Protein AF-A0A9Q1MJ20-F1 (afdb_monomer_lite)

Sequence (235 aa):
MNLMGILVIIFLTSFSFVAHISYGDLIDDVCQKTDDNSLCVKSLRADPRSASADKKGLARIMVQLSQAKASDILNQTKVLLKQIKEPVLKQCLEVCRDNYDMAVFWYSDSIKYIDAGDFDDATSSTSGPMNDADTCDESFTEPPVRKADPRSASADKKGLARIMVQLSQAKASDILNQTKVLLKQIKEPVLKQCLEVCRDNYDMAVFWYSDSIKYIDAGDFDDATSSTSGPMNDL

InterPro domains:
  IPR006501 Pectinesterase inhibitor domain [PF04043] (25-143)
  IPR006501 Pectinesterase inhibitor domain [PF04043] (148-226)
  IPR006501 Pectinesterase inhibitor domain [SM00856] (22-182)
  IPR006501 Pectinesterase inhibitor domain [TIGR01614] (7-144)
  IPR006501 Pectinesterase inhibitor domain [TIGR01614] (147-232)
  IPR035513 Invertase/pectin methylesterase inhibitor domain superfamily [G3DSA:1.20.140.40] (23-146)
  IPR035513 Invertase/pectin methylesterase inhibitor domain superfamily [G3DSA:1.20.140.40] (147-235)
  IPR035513 Invertase/pectin methylesterase inhibitor domain superfamily [SSF101148] (25-142)
  IPR035513 Invertase/pectin methylesterase inhibitor domain superfamily [SSF101148] (148-232)
  IPR052421 Plant Cell Wall Enzyme Inhibitor [PTHR36710] (4-144)

Radius of gyration: 25.58 Å; chains: 1; bounding box: 56×47×89 Å

pLDDT: mean 72.58, std 15.2, range [33.03, 95.19]

Foldseek 3Di:
DDPVVVVVVVVVVVVPPPPPPPPPDQQQVLLVPDPDSPCSSVQLVVDPQNVPDDSLRSLLSVLVVQLVVLVVQLVVLVVVLVVDDQVLVNVLSVLLNVLSVLLNVLSVVLNVCSVVVNNVSNVVSNVSSVVSVVRSVVSLVDDRPDPDDVVCPVVNPLVVLLVVLVVQLVVLVVQLVVLVVVLVVDDDVVVNVVSVVSNVLSVQQNVLSVVLNVCSVVVNNVSSVVSNPVSVVVD

Organism: NCBI:txid402998

Secondary structure (DSSP, 8-state):
--HHHHHHHHHHHHTS---------HHHHHHTTSS-HHHHHHHHHHSGGGGG--HHHHHHHHHHHHHHHHHHHHHHHHHHHHH---HHHHHHHHHHHHHHHHHHHHHHHHHHHHHHT-HHHHHHHHHHHHHHHHHHHHTTTSPP-----TTGGGSSSHHHHHHHHHHHHHHHHHHHHHHHHHHHH---HHHHHHHHHHHHHHHHHHHHHHHHHHHHHHT-HHHHHHHHHHHHS--

Structure (mmCIF, N/CA/C/O backbone):
data_AF-A0A9Q1MJ20-F1
#
_entry.id   AF-A0A9Q1MJ20-F1
#
loop_
_atom_site.group_PDB
_atom_site.id
_atom_site.type_symbol
_atom_site.label_atom_id
_atom_site.label_alt_id
_atom_site.label_comp_id
_atom_site.label_asym_id
_atom_site.label_entity_id
_atom_site.label_seq_id
_atom_site.pdbx_PDB_ins_code
_atom_site.Cartn_x
_atom_site.Cartn_y
_atom_site.Cartn_z
_atom_site.occupancy
_atom_site.B_iso_or_equiv
_atom_site.auth_seq_id
_atom_site.auth_comp_id
_atom_site.auth_asym_id
_atom_site.auth_atom_id
_atom_site.pdbx_PDB_model_num
ATOM 1 N N . MET A 1 1 ? 31.819 -32.959 -52.114 1.00 53.16 1 MET A N 1
ATOM 2 C CA . MET A 1 1 ? 31.294 -31.834 -51.310 1.00 53.16 1 MET A CA 1
ATOM 3 C C . MET A 1 1 ? 31.779 -30.558 -51.986 1.00 53.16 1 MET A C 1
ATOM 5 O O . MET A 1 1 ? 32.984 -30.371 -52.078 1.00 53.16 1 MET A O 1
ATOM 9 N N . ASN A 1 2 ? 30.886 -29.788 -52.612 1.00 58.78 2 ASN A N 1
ATOM 10 C CA . ASN A 1 2 ? 31.269 -28.731 -53.562 1.00 58.78 2 ASN A CA 1
ATOM 11 C C . ASN A 1 2 ? 31.670 -27.439 -52.833 1.00 58.78 2 ASN A C 1
ATOM 13 O O . ASN A 1 2 ? 31.112 -27.143 -51.781 1.00 58.78 2 ASN A O 1
ATOM 17 N N . LEU A 1 3 ? 32.579 -26.646 -53.417 1.00 58.69 3 LEU A N 1
ATOM 18 C CA . LEU A 1 3 ? 33.062 -25.369 -52.860 1.00 58.69 3 LEU A CA 1
ATOM 19 C C . LEU A 1 3 ? 31.912 -24.399 -52.514 1.00 58.69 3 LEU A C 1
ATOM 21 O O . LEU A 1 3 ? 31.952 -23.720 -51.494 1.00 58.69 3 LEU A O 1
ATOM 25 N N . MET A 1 4 ? 30.834 -24.428 -53.304 1.00 64.44 4 MET A N 1
ATOM 26 C CA . MET A 1 4 ? 29.589 -23.697 -53.031 1.00 64.44 4 MET A CA 1
ATOM 27 C C . MET A 1 4 ? 28.866 -24.168 -51.759 1.00 64.44 4 MET A C 1
ATOM 29 O O . MET A 1 4 ? 28.296 -23.356 -51.041 1.00 64.44 4 MET A O 1
ATOM 33 N N . GLY A 1 5 ? 28.929 -25.461 -51.432 1.00 64.00 5 GLY A N 1
ATOM 34 C CA . GLY A 1 5 ? 28.348 -26.006 -50.202 1.00 64.00 5 GLY A CA 1
ATOM 35 C C . GLY A 1 5 ? 29.125 -25.612 -48.944 1.00 64.00 5 GLY A C 1
ATOM 36 O O . GLY A 1 5 ? 28.523 -25.416 -47.895 1.00 64.00 5 GLY A O 1
ATOM 37 N N . ILE A 1 6 ? 30.446 -25.429 -49.049 1.00 68.88 6 ILE A N 1
ATOM 38 C CA . ILE A 1 6 ? 31.289 -24.988 -47.925 1.00 68.88 6 ILE A CA 1
ATOM 39 C C . ILE A 1 6 ? 30.975 -23.527 -47.560 1.00 68.88 6 ILE A C 1
ATOM 41 O O . ILE A 1 6 ? 30.858 -23.201 -46.382 1.00 68.88 6 ILE A O 1
ATOM 45 N N . LEU A 1 7 ? 30.758 -22.663 -48.559 1.00 61.31 7 LEU A N 1
ATOM 46 C CA . LEU A 1 7 ? 30.432 -21.246 -48.346 1.00 61.31 7 LEU A CA 1
ATOM 47 C C . LEU A 1 7 ? 29.066 -21.043 -47.666 1.00 61.31 7 LEU A C 1
ATOM 49 O O . LEU A 1 7 ? 28.940 -20.184 -46.797 1.00 61.31 7 LEU A O 1
ATOM 53 N N . VAL A 1 8 ? 28.067 -21.868 -48.001 1.00 66.38 8 VAL A N 1
ATOM 54 C CA . VAL A 1 8 ? 26.732 -21.821 -47.375 1.00 66.38 8 VAL A CA 1
ATOM 55 C C . VAL A 1 8 ? 26.780 -22.268 -45.909 1.00 66.38 8 VAL A C 1
ATOM 57 O O . VAL A 1 8 ? 26.125 -21.663 -45.063 1.00 66.38 8 VAL A O 1
ATOM 60 N N . ILE A 1 9 ? 27.597 -23.275 -45.581 1.00 64.31 9 ILE A N 1
ATOM 61 C CA . ILE A 1 9 ? 27.758 -23.757 -44.200 1.00 64.31 9 ILE A CA 1
ATOM 62 C C . ILE A 1 9 ? 28.445 -22.695 -43.330 1.00 64.31 9 ILE A C 1
ATOM 64 O O . ILE A 1 9 ? 27.976 -22.434 -42.226 1.00 64.31 9 ILE A O 1
ATOM 68 N N . ILE A 1 10 ? 29.484 -22.023 -43.842 1.00 64.31 10 ILE A N 1
ATOM 69 C CA . ILE A 1 10 ? 30.177 -20.944 -43.116 1.00 64.31 10 ILE A CA 1
ATOM 70 C C . ILE A 1 10 ? 29.216 -19.779 -42.821 1.00 64.31 10 ILE A C 1
ATOM 72 O O . ILE A 1 10 ? 29.196 -19.267 -41.699 1.00 64.31 10 ILE A O 1
ATOM 76 N N . PHE A 1 11 ? 28.364 -19.406 -43.783 1.00 59.41 11 PHE A N 1
ATOM 77 C CA . PHE A 1 11 ? 27.381 -18.329 -43.614 1.00 59.41 11 PHE A CA 1
ATOM 78 C C . PHE A 1 11 ? 26.290 -18.679 -42.582 1.00 59.41 11 PHE A C 1
ATOM 80 O O . PHE A 1 11 ? 25.922 -17.836 -41.766 1.00 59.41 11 PHE A O 1
ATOM 87 N N . LEU A 1 12 ? 25.832 -19.939 -42.544 1.00 54.75 12 LEU A N 1
ATOM 88 C CA . LEU A 1 12 ? 24.858 -20.429 -41.555 1.00 54.75 12 LEU A CA 1
ATOM 89 C C . LEU A 1 12 ? 25.454 -20.545 -40.141 1.00 54.75 12 LEU A C 1
ATOM 91 O O . LEU A 1 12 ? 24.780 -20.230 -39.158 1.00 54.75 12 LEU A O 1
ATOM 95 N N . THR A 1 13 ? 26.733 -20.919 -40.022 1.00 52.88 13 THR A N 1
ATOM 96 C CA . THR A 1 13 ? 27.433 -20.917 -38.725 1.00 52.88 13 THR A CA 1
ATOM 97 C C . THR A 1 13 ? 27.746 -19.504 -38.228 1.00 52.88 13 THR A C 1
ATOM 99 O O . THR A 1 13 ? 27.760 -19.274 -37.023 1.00 52.88 13 THR A O 1
ATOM 102 N N . SER A 1 14 ? 27.914 -18.535 -39.139 1.00 53.38 14 SER A N 1
ATOM 103 C CA . SER A 1 14 ? 28.146 -17.124 -38.801 1.00 53.38 14 SER A CA 1
ATOM 104 C C . SER A 1 14 ? 26.881 -16.391 -38.337 1.00 53.38 14 SER A C 1
ATOM 106 O O . SER A 1 14 ? 27.000 -15.367 -37.671 1.00 53.38 14 SER A O 1
ATOM 108 N N . PHE A 1 15 ? 25.684 -16.904 -38.646 1.00 48.78 15 PHE A N 1
ATOM 109 C CA . PHE A 1 15 ? 24.411 -16.345 -38.162 1.00 48.78 15 PHE A CA 1
ATOM 110 C C . PHE A 1 15 ? 24.010 -16.867 -36.770 1.00 48.78 15 PHE A C 1
ATOM 112 O O . PHE A 1 15 ? 23.090 -16.338 -36.154 1.00 48.78 15 PHE A O 1
ATOM 119 N N . SER A 1 16 ? 24.711 -17.889 -36.263 1.00 44.16 16 SER A N 1
ATOM 120 C CA . SER A 1 16 ? 24.423 -18.515 -34.963 1.00 44.16 16 SER A CA 1
ATOM 121 C C . SER A 1 16 ? 25.297 -17.991 -33.820 1.00 44.16 16 SER A C 1
ATOM 123 O O . SER A 1 16 ? 25.124 -18.415 -32.682 1.00 44.16 16 SER A O 1
ATOM 125 N N . PHE A 1 17 ? 26.197 -17.037 -34.082 1.00 46.50 17 PHE A N 1
ATOM 126 C CA . PHE A 1 17 ? 26.900 -16.303 -33.027 1.00 46.50 17 PHE A CA 1
ATOM 127 C C . PHE A 1 17 ? 26.176 -14.987 -32.719 1.00 46.50 17 PHE A C 1
ATOM 129 O O . PHE A 1 17 ? 26.762 -13.907 -32.725 1.00 46.50 17 PHE A O 1
ATOM 136 N N . VAL A 1 18 ? 24.873 -15.073 -32.435 1.00 50.94 18 VAL A N 1
ATOM 137 C CA . VAL A 1 18 ? 24.283 -14.096 -31.521 1.00 50.94 18 VAL A CA 1
ATOM 138 C C . VAL A 1 18 ? 24.909 -14.436 -30.182 1.00 50.94 18 VAL A C 1
ATOM 140 O O . VAL A 1 18 ? 24.592 -15.462 -29.584 1.00 50.94 18 VAL A O 1
ATOM 143 N N . ALA A 1 19 ? 25.868 -13.623 -29.748 1.00 42.75 19 ALA A N 1
ATOM 144 C CA . ALA A 1 19 ? 26.284 -13.642 -28.363 1.00 42.75 19 ALA A CA 1
ATOM 145 C C . ALA A 1 19 ? 25.002 -13.523 -27.530 1.00 42.75 19 ALA A C 1
ATOM 147 O O . ALA A 1 19 ? 24.346 -12.481 -27.549 1.00 42.75 19 ALA A O 1
ATOM 148 N N . HIS A 1 20 ? 24.617 -14.597 -26.840 1.00 40.59 20 HIS A N 1
ATOM 149 C CA . HIS A 1 20 ? 23.737 -14.490 -25.690 1.00 40.59 20 HIS A CA 1
ATOM 150 C C . HIS A 1 20 ? 24.511 -13.655 -24.672 1.00 40.59 20 HIS A C 1
ATOM 152 O O . HIS A 1 20 ? 25.210 -14.177 -23.805 1.00 40.59 20 HIS A O 1
ATOM 158 N N . ILE A 1 21 ? 24.438 -12.333 -24.818 1.00 38.94 21 ILE A N 1
ATOM 159 C CA . ILE A 1 21 ? 24.666 -11.442 -23.701 1.00 38.94 21 ILE A CA 1
ATOM 160 C C . ILE A 1 21 ? 23.515 -11.786 -22.768 1.00 38.94 21 ILE A C 1
ATOM 162 O O . ILE A 1 21 ? 22.375 -11.384 -22.993 1.00 38.94 21 ILE A O 1
ATOM 166 N N . SER A 1 22 ? 23.799 -12.633 -21.781 1.00 39.81 22 SER A N 1
ATOM 167 C CA . SER A 1 22 ? 22.965 -12.761 -20.598 1.00 39.81 22 SER A CA 1
ATOM 168 C C . SER A 1 22 ? 23.033 -11.411 -19.896 1.00 39.81 22 SER A C 1
ATOM 170 O O . SER A 1 22 ? 23.811 -11.227 -18.964 1.00 39.81 22 SER A O 1
ATOM 172 N N . TYR A 1 23 ? 22.278 -10.432 -20.395 1.00 47.03 23 TYR A N 1
ATOM 173 C CA . TYR A 1 23 ? 21.839 -9.340 -19.551 1.00 47.03 23 TYR A CA 1
ATOM 174 C C . TYR A 1 23 ? 21.088 -10.034 -18.419 1.00 47.03 23 TYR A C 1
ATOM 176 O O . TYR A 1 23 ? 20.097 -10.717 -18.678 1.00 47.03 23 TYR A O 1
ATOM 184 N N . GLY A 1 24 ? 21.621 -9.956 -17.196 1.00 59.59 24 GLY A N 1
ATOM 185 C CA . GLY A 1 24 ? 20.823 -10.271 -16.017 1.00 59.59 24 GLY A CA 1
ATOM 186 C C . GLY A 1 24 ? 19.488 -9.542 -16.139 1.00 59.59 24 GLY A C 1
ATOM 187 O O . GLY A 1 24 ? 19.423 -8.470 -16.754 1.00 59.59 24 GLY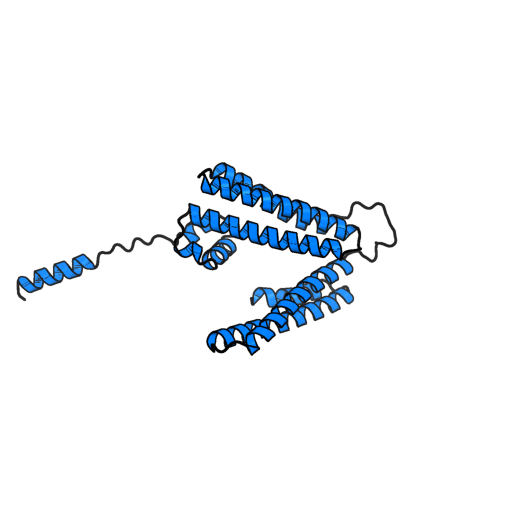 A O 1
ATOM 188 N N . ASP A 1 25 ? 18.412 -10.158 -15.655 1.00 84.56 25 ASP A N 1
ATOM 189 C CA . ASP A 1 25 ? 17.118 -9.486 -15.630 1.00 84.56 25 ASP A CA 1
ATOM 190 C C . ASP A 1 25 ? 17.305 -8.140 -14.915 1.00 84.56 25 ASP A C 1
ATOM 192 O O . ASP A 1 25 ? 17.733 -8.089 -13.763 1.00 84.56 25 ASP A O 1
ATOM 196 N N . LEU A 1 26 ? 17.041 -7.038 -15.623 1.00 89.31 26 LEU A N 1
ATOM 197 C CA . LEU A 1 26 ? 17.271 -5.694 -15.104 1.00 89.31 26 LEU A CA 1
ATOM 198 C C . LEU A 1 26 ? 16.469 -5.448 -13.817 1.00 89.31 26 LEU A C 1
ATOM 200 O O . LEU A 1 26 ? 16.907 -4.675 -12.964 1.00 89.31 26 LEU A O 1
ATOM 204 N N . ILE A 1 27 ? 15.319 -6.114 -13.673 1.00 89.81 27 ILE A N 1
ATOM 205 C CA . ILE A 1 27 ? 14.524 -6.096 -12.444 1.00 89.81 27 ILE A CA 1
ATOM 206 C C . ILE A 1 27 ? 15.307 -6.748 -11.302 1.00 89.81 27 ILE A C 1
ATOM 208 O O . ILE A 1 27 ? 15.414 -6.149 -10.234 1.00 89.81 27 ILE A O 1
ATOM 212 N N . ASP A 1 28 ? 15.897 -7.922 -11.529 1.00 90.38 28 ASP A N 1
ATOM 213 C CA . ASP A 1 28 ? 16.682 -8.630 -10.514 1.00 90.38 28 ASP A CA 1
ATOM 214 C C . ASP A 1 28 ? 17.910 -7.792 -10.095 1.00 90.38 28 ASP A C 1
ATOM 216 O O . ASP A 1 28 ? 18.167 -7.631 -8.900 1.00 90.38 28 ASP A O 1
ATOM 220 N N . ASP A 1 29 ? 18.599 -7.157 -11.054 1.00 87.44 29 ASP A N 1
ATOM 221 C CA . ASP A 1 29 ? 19.744 -6.263 -10.804 1.00 87.44 29 ASP A CA 1
ATOM 222 C C . ASP A 1 29 ? 19.378 -5.037 -9.944 1.00 87.44 29 ASP A C 1
ATOM 224 O O . ASP A 1 29 ? 20.161 -4.593 -9.096 1.00 87.44 29 ASP A O 1
ATOM 228 N N . VAL A 1 30 ? 18.209 -4.435 -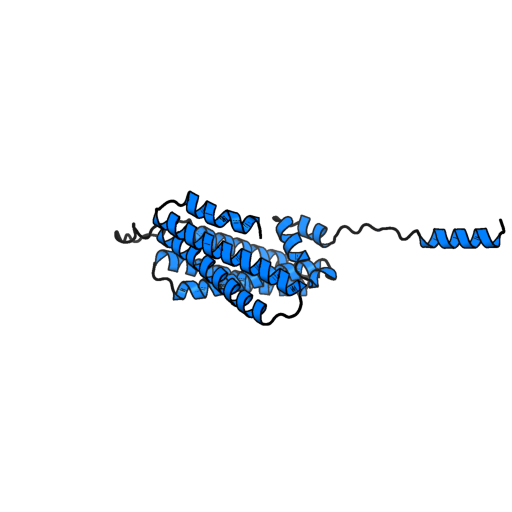10.192 1.00 85.75 30 VAL A N 1
ATOM 229 C CA . VAL A 1 30 ? 17.725 -3.269 -9.433 1.00 85.75 30 VAL A CA 1
ATOM 230 C C . VAL A 1 30 ? 17.266 -3.699 -8.042 1.00 85.75 30 VAL A C 1
ATOM 232 O O . VAL A 1 30 ? 17.660 -3.083 -7.050 1.00 85.75 30 VAL A O 1
ATOM 235 N N . CYS A 1 31 ? 16.493 -4.780 -7.952 1.00 86.31 31 CYS A N 1
ATOM 236 C CA . CYS A 1 31 ? 15.941 -5.272 -6.695 1.00 86.31 31 CYS A CA 1
ATOM 237 C C . CYS A 1 31 ? 16.989 -5.888 -5.767 1.00 86.31 31 CYS A C 1
ATOM 239 O O . CYS A 1 31 ? 16.758 -6.003 -4.568 1.00 86.31 31 CYS A O 1
ATOM 241 N N . GLN A 1 32 ? 18.161 -6.298 -6.258 1.00 88.44 32 GLN A N 1
ATOM 242 C CA . GLN A 1 32 ? 19.233 -6.783 -5.378 1.00 88.44 32 GLN A CA 1
ATOM 243 C C . GLN A 1 32 ? 19.749 -5.694 -4.421 1.00 88.44 32 GLN A C 1
ATOM 245 O O . GLN A 1 32 ? 20.368 -6.002 -3.406 1.00 88.44 32 GLN A O 1
ATOM 250 N N . LYS A 1 33 ? 19.494 -4.419 -4.733 1.00 79.25 33 LYS A N 1
ATOM 251 C CA . LYS A 1 33 ? 19.914 -3.268 -3.923 1.00 79.25 33 LYS A CA 1
ATOM 252 C C . LYS A 1 33 ? 18.866 -2.805 -2.910 1.00 79.25 33 LYS A C 1
ATOM 254 O O . LYS A 1 33 ? 19.106 -1.810 -2.235 1.00 79.25 33 LYS A O 1
ATOM 259 N N . THR A 1 34 ? 17.714 -3.467 -2.841 1.00 74.88 34 THR A N 1
ATOM 260 C CA . THR A 1 34 ? 16.635 -3.127 -1.905 1.00 74.88 34 THR A CA 1
ATOM 261 C C . THR A 1 34 ? 16.663 -4.053 -0.698 1.00 74.88 34 THR A C 1
ATOM 263 O O . THR A 1 34 ? 16.995 -5.228 -0.850 1.00 74.88 34 THR A O 1
ATOM 266 N N . ASP A 1 35 ? 16.219 -3.561 0.457 1.00 77.88 35 ASP A N 1
ATOM 267 C CA . ASP A 1 35 ? 16.144 -4.359 1.688 1.00 77.88 35 ASP A CA 1
ATOM 268 C C . ASP A 1 35 ? 15.214 -5.578 1.547 1.00 77.88 35 ASP A C 1
ATOM 270 O O . ASP A 1 35 ? 15.519 -6.652 2.063 1.00 77.88 35 ASP A O 1
ATOM 274 N N . ASP A 1 36 ? 14.125 -5.451 0.776 1.00 79.44 36 ASP A N 1
ATOM 275 C CA . ASP A 1 36 ? 13.229 -6.560 0.428 1.00 79.44 36 ASP A CA 1
ATOM 276 C C . ASP A 1 36 ? 13.252 -6.854 -1.081 1.00 79.44 36 ASP A C 1
ATOM 278 O O . ASP A 1 36 ? 12.420 -6.389 -1.870 1.00 79.44 36 ASP A O 1
ATOM 282 N N . ASN A 1 37 ? 14.239 -7.658 -1.485 1.00 82.25 37 ASN A N 1
ATOM 283 C CA . ASN A 1 37 ? 14.415 -8.101 -2.868 1.00 82.25 37 ASN A CA 1
ATOM 284 C C . ASN A 1 37 ? 13.174 -8.820 -3.424 1.00 82.25 37 ASN A C 1
ATOM 286 O O . ASN A 1 37 ? 12.776 -8.572 -4.562 1.00 82.25 37 ASN A O 1
ATOM 290 N N . SER A 1 38 ? 12.549 -9.688 -2.623 1.00 84.50 38 SER A N 1
ATOM 291 C CA . SER A 1 38 ? 11.409 -10.503 -3.054 1.00 84.50 38 SER A CA 1
ATOM 292 C C . SER A 1 38 ? 10.196 -9.627 -3.358 1.00 84.50 38 SER A C 1
ATOM 294 O O . SER A 1 38 ? 9.586 -9.744 -4.429 1.00 84.50 38 SER A O 1
ATOM 296 N N . LEU A 1 39 ? 9.880 -8.698 -2.450 1.00 81.25 39 LEU A N 1
ATOM 297 C CA . LEU A 1 39 ? 8.792 -7.747 -2.640 1.00 81.25 39 LEU A CA 1
ATOM 298 C C . LEU A 1 39 ? 9.047 -6.842 -3.845 1.00 81.25 39 LEU A C 1
ATOM 300 O O . LEU A 1 39 ? 8.127 -6.622 -4.637 1.00 81.25 39 LEU A O 1
ATOM 304 N N . CYS A 1 40 ? 10.280 -6.362 -4.021 1.00 84.75 40 CYS A N 1
ATOM 305 C CA . CYS A 1 40 ? 10.659 -5.554 -5.177 1.00 84.75 40 CYS A CA 1
ATOM 306 C C . CYS A 1 40 ? 10.427 -6.309 -6.496 1.00 84.75 40 CYS A C 1
ATOM 308 O O . CYS A 1 40 ? 9.716 -5.809 -7.374 1.00 84.75 40 CYS A O 1
ATOM 310 N N . VAL A 1 41 ? 10.944 -7.540 -6.619 1.00 90.31 41 VAL A N 1
ATOM 311 C CA . VAL A 1 41 ? 10.801 -8.353 -7.840 1.00 90.31 41 VAL A CA 1
ATOM 312 C C . VAL A 1 41 ? 9.330 -8.648 -8.121 1.00 90.31 41 VAL A C 1
ATOM 314 O O . VAL A 1 41 ? 8.866 -8.448 -9.247 1.00 90.31 41 VAL A O 1
ATOM 317 N N . LYS A 1 42 ? 8.570 -9.084 -7.105 1.00 89.62 42 LYS A N 1
ATOM 318 C CA . LYS A 1 42 ? 7.135 -9.386 -7.242 1.00 89.62 42 LYS A CA 1
ATOM 319 C C . LYS A 1 42 ? 6.351 -8.152 -7.695 1.00 89.62 42 LYS A C 1
ATOM 321 O O . LYS A 1 42 ? 5.517 -8.260 -8.591 1.00 89.62 42 LYS A O 1
ATOM 326 N N . SER A 1 43 ? 6.644 -6.988 -7.115 1.00 82.62 43 SER A N 1
ATOM 327 C CA . SER A 1 43 ? 5.949 -5.731 -7.419 1.00 82.62 43 SER A CA 1
ATOM 328 C C . SER A 1 43 ? 6.243 -5.242 -8.834 1.00 82.62 43 SER A C 1
ATOM 330 O O . SER A 1 43 ? 5.315 -4.938 -9.582 1.00 82.62 43 SER A O 1
ATOM 332 N N . LEU A 1 44 ? 7.518 -5.216 -9.237 1.00 89.00 44 LEU A N 1
ATOM 333 C CA . LEU A 1 44 ? 7.900 -4.755 -10.572 1.00 89.00 44 LEU A CA 1
ATOM 334 C C . LEU A 1 44 ? 7.418 -5.709 -11.667 1.00 89.00 44 LEU A C 1
ATOM 336 O O . LEU A 1 44 ? 6.920 -5.236 -12.686 1.00 89.00 44 LEU A O 1
ATOM 340 N N . ARG A 1 45 ? 7.493 -7.031 -11.463 1.00 91.38 45 ARG A N 1
ATOM 341 C CA . ARG A 1 45 ? 6.999 -8.011 -12.450 1.00 91.38 45 ARG A CA 1
ATOM 342 C C . ARG A 1 45 ? 5.475 -8.003 -12.601 1.00 91.38 45 ARG A C 1
ATOM 344 O O . ARG A 1 45 ? 4.979 -8.378 -13.660 1.00 91.38 45 ARG A O 1
ATOM 351 N N . ALA A 1 46 ? 4.737 -7.579 -11.576 1.00 91.06 46 ALA A N 1
ATOM 352 C CA . ALA A 1 46 ? 3.285 -7.422 -11.653 1.00 91.06 46 ALA A CA 1
ATOM 353 C C . ALA A 1 46 ? 2.853 -6.183 -12.462 1.00 91.06 46 ALA A C 1
ATOM 355 O O . ALA A 1 46 ? 1.720 -6.141 -12.945 1.00 91.06 46 ALA A O 1
ATOM 356 N N . ASP A 1 47 ? 3.730 -5.186 -12.631 1.00 88.56 47 ASP A N 1
ATOM 357 C CA . ASP A 1 47 ? 3.429 -3.981 -13.404 1.00 88.56 47 ASP A CA 1
ATOM 358 C C . ASP A 1 47 ? 3.880 -4.132 -14.871 1.00 88.56 47 ASP A C 1
ATOM 360 O O . ASP A 1 47 ? 5.080 -4.219 -15.150 1.00 88.56 47 ASP A O 1
ATOM 364 N N . PRO A 1 48 ? 2.957 -4.115 -15.853 1.00 90.38 48 PRO A N 1
ATOM 365 C CA . PRO A 1 48 ? 3.304 -4.308 -17.261 1.00 90.38 48 PRO A CA 1
ATOM 366 C C . PRO A 1 48 ? 4.218 -3.207 -17.820 1.00 90.38 48 PRO A C 1
ATOM 368 O O . PRO A 1 48 ? 4.888 -3.429 -18.829 1.00 90.38 48 PRO A O 1
ATOM 371 N N . ARG A 1 49 ? 4.286 -2.031 -17.179 1.00 93.00 49 ARG A N 1
ATOM 372 C CA . ARG A 1 49 ? 5.179 -0.933 -17.588 1.00 93.00 49 ARG A CA 1
ATOM 373 C C . ARG A 1 49 ? 6.651 -1.275 -17.355 1.00 93.00 49 ARG A C 1
ATOM 375 O O . ARG A 1 49 ? 7.511 -0.699 -18.019 1.00 93.00 49 ARG A O 1
ATOM 382 N N . SER A 1 50 ? 6.945 -2.219 -16.459 1.00 92.62 50 SER A N 1
ATOM 383 C CA . SER A 1 50 ? 8.311 -2.639 -16.130 1.00 92.62 50 SER A CA 1
ATOM 384 C C . SER A 1 50 ? 8.996 -3.391 -17.270 1.00 92.62 50 SER A C 1
ATOM 386 O O . SER A 1 50 ? 10.215 -3.337 -17.384 1.00 92.62 50 SER A O 1
ATOM 388 N N . ALA A 1 51 ? 8.231 -4.051 -18.149 1.00 90.38 51 ALA A N 1
ATOM 389 C CA . ALA A 1 51 ? 8.774 -4.908 -19.208 1.00 90.38 51 ALA A CA 1
ATOM 390 C C . ALA A 1 51 ? 9.676 -4.168 -20.214 1.00 90.38 51 ALA A C 1
ATOM 392 O O . ALA A 1 51 ? 10.542 -4.781 -20.834 1.00 90.38 51 ALA A O 1
ATOM 393 N N . SER A 1 52 ? 9.475 -2.860 -20.388 1.00 91.12 52 SER A N 1
ATOM 394 C CA . SER A 1 52 ? 10.261 -2.015 -21.297 1.00 91.12 52 SER A CA 1
ATOM 395 C C . SER A 1 52 ? 10.962 -0.852 -20.591 1.00 91.12 52 SER A C 1
ATOM 397 O O . SER A 1 52 ? 11.433 0.069 -21.259 1.00 91.12 52 SER A O 1
ATOM 399 N N . ALA A 1 53 ? 10.971 -0.835 -19.257 1.00 93.19 53 ALA A N 1
ATOM 400 C CA . ALA A 1 53 ? 11.553 0.251 -18.481 1.00 93.19 53 ALA A CA 1
ATOM 401 C C . ALA A 1 53 ? 13.077 0.091 -18.355 1.00 93.19 53 ALA A C 1
ATOM 403 O O . ALA A 1 53 ? 13.586 -1.009 -18.153 1.00 93.19 53 ALA A O 1
ATOM 404 N N . ASP A 1 54 ? 13.811 1.201 -18.440 1.00 93.06 54 ASP A N 1
ATOM 405 C CA . ASP A 1 54 ? 15.215 1.247 -18.031 1.00 93.06 54 ASP A CA 1
ATOM 406 C C . ASP A 1 54 ? 15.330 1.382 -16.497 1.00 93.06 54 ASP A C 1
ATOM 408 O O . ASP A 1 54 ? 14.330 1.436 -15.783 1.00 93.06 54 ASP A O 1
ATOM 412 N N . LYS A 1 55 ? 16.554 1.458 -15.955 1.00 90.75 55 LYS A N 1
ATOM 413 C CA . LYS A 1 55 ? 16.777 1.572 -14.497 1.00 90.75 55 LYS A CA 1
ATOM 414 C C . LYS A 1 55 ? 16.034 2.759 -13.877 1.00 90.75 55 LYS A C 1
ATOM 416 O O . LYS A 1 55 ? 15.472 2.634 -12.791 1.00 90.75 55 LYS A O 1
ATOM 421 N N . LYS A 1 56 ? 16.015 3.896 -14.579 1.00 91.06 56 LYS A N 1
ATOM 422 C CA . LYS A 1 56 ? 15.305 5.107 -14.157 1.00 91.06 56 LYS A CA 1
ATOM 423 C C . LYS A 1 56 ? 13.794 4.867 -14.150 1.00 91.06 56 LYS A C 1
ATOM 425 O O . LYS A 1 56 ? 13.120 5.215 -13.183 1.00 91.06 56 LYS A O 1
ATOM 430 N N . GLY A 1 57 ? 13.271 4.245 -15.204 1.00 94.19 57 GLY A N 1
ATOM 431 C CA . GLY A 1 57 ? 11.869 3.869 -15.332 1.00 94.19 57 GLY A CA 1
ATOM 432 C C . GLY A 1 57 ? 11.419 2.888 -14.252 1.00 94.19 57 GLY A C 1
ATOM 433 O O . GLY A 1 57 ? 10.361 3.096 -13.667 1.00 94.19 57 GLY A O 1
ATOM 434 N N . LEU A 1 58 ? 12.230 1.877 -13.927 1.00 92.75 58 LEU A N 1
ATOM 435 C CA . LEU A 1 58 ? 11.936 0.918 -12.856 1.00 92.75 58 LEU A CA 1
ATOM 436 C C . LEU A 1 58 ? 11.898 1.596 -11.481 1.00 92.75 58 LEU A C 1
ATOM 438 O O . LEU A 1 58 ? 10.942 1.391 -10.736 1.00 92.75 58 LEU A O 1
ATOM 442 N N . ALA A 1 59 ? 12.866 2.467 -11.172 1.00 88.00 59 ALA A N 1
ATOM 443 C CA . ALA A 1 59 ? 12.848 3.257 -9.937 1.00 88.00 59 ALA A CA 1
ATOM 444 C C . ALA A 1 59 ? 11.581 4.122 -9.843 1.00 88.00 59 ALA A C 1
ATOM 446 O O . ALA A 1 59 ? 10.886 4.125 -8.827 1.00 88.00 59 ALA A O 1
ATOM 447 N N . ARG A 1 60 ? 11.224 4.795 -10.942 1.00 93.88 60 ARG A N 1
ATOM 448 C CA . ARG A 1 60 ? 10.012 5.615 -11.030 1.00 93.88 60 ARG A CA 1
ATOM 449 C C . ARG A 1 60 ? 8.738 4.799 -10.815 1.00 93.88 60 ARG A C 1
ATOM 451 O O . ARG A 1 60 ? 7.861 5.237 -10.076 1.00 93.88 60 ARG A O 1
ATOM 458 N N . ILE A 1 61 ? 8.619 3.635 -11.458 1.00 93.00 61 ILE A N 1
ATOM 459 C CA . ILE A 1 61 ? 7.472 2.728 -11.292 1.00 93.00 61 ILE A CA 1
ATOM 460 C C . ILE A 1 61 ? 7.355 2.309 -9.830 1.00 93.00 61 ILE A C 1
ATOM 462 O O . ILE A 1 61 ? 6.261 2.364 -9.274 1.00 93.00 61 ILE A O 1
ATOM 466 N N . MET A 1 62 ? 8.471 1.962 -9.189 1.00 88.44 62 MET A N 1
ATOM 467 C CA . MET A 1 62 ? 8.449 1.518 -7.802 1.00 88.44 62 MET A CA 1
ATOM 468 C C . MET A 1 62 ? 7.991 2.634 -6.853 1.00 88.44 62 MET A C 1
ATOM 470 O O . MET A 1 62 ? 7.074 2.428 -6.062 1.00 88.44 62 MET A O 1
ATOM 474 N N . VAL A 1 63 ? 8.502 3.860 -7.004 1.00 88.25 63 VAL A N 1
ATOM 475 C CA . VAL A 1 63 ? 8.018 5.006 -6.209 1.00 88.25 63 VAL A CA 1
ATOM 476 C C . VAL A 1 63 ? 6.528 5.284 -6.459 1.00 88.25 63 VAL A C 1
ATOM 478 O O . VAL A 1 63 ? 5.791 5.575 -5.519 1.00 88.25 63 VAL A O 1
ATOM 481 N N . GLN A 1 64 ? 6.043 5.135 -7.696 1.00 92.38 64 GLN A N 1
ATOM 482 C CA . GLN A 1 64 ? 4.614 5.280 -8.003 1.00 92.38 64 GLN A CA 1
ATOM 483 C C . GLN A 1 64 ? 3.742 4.211 -7.331 1.00 92.38 64 GLN A C 1
ATOM 485 O O . GLN A 1 64 ? 2.653 4.529 -6.850 1.00 92.38 64 GLN A O 1
ATOM 490 N N . LEU A 1 65 ? 4.198 2.957 -7.292 1.00 86.75 65 LEU A N 1
ATOM 491 C CA . LEU A 1 65 ? 3.498 1.876 -6.594 1.00 86.75 65 LEU A CA 1
ATOM 492 C C . LEU A 1 65 ? 3.435 2.155 -5.085 1.00 86.75 65 LEU A C 1
ATOM 494 O O . LEU A 1 65 ? 2.364 2.030 -4.485 1.00 86.75 65 LEU A O 1
ATOM 498 N N . SER A 1 66 ? 4.539 2.614 -4.489 1.00 83.75 66 SER A N 1
ATOM 499 C CA . SER A 1 66 ? 4.585 3.013 -3.076 1.00 83.7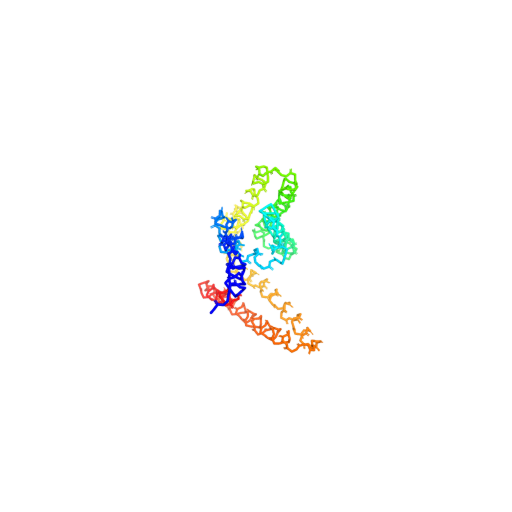5 66 SER A CA 1
ATOM 500 C C . SER A 1 66 ? 3.662 4.197 -2.780 1.00 83.75 66 SER A C 1
ATOM 502 O O . SER A 1 66 ? 2.895 4.155 -1.819 1.00 83.75 66 SER A O 1
ATOM 504 N N . GLN A 1 67 ? 3.642 5.217 -3.645 1.00 90.12 67 GLN A N 1
ATOM 505 C CA . GLN A 1 67 ? 2.734 6.360 -3.519 1.00 90.12 67 GLN A CA 1
ATOM 506 C C . GLN A 1 67 ? 1.260 5.943 -3.570 1.00 90.12 67 GLN A C 1
ATOM 508 O O . GLN A 1 67 ? 0.449 6.420 -2.769 1.00 90.12 67 GLN A O 1
ATOM 513 N N . ALA A 1 68 ? 0.904 5.061 -4.509 1.00 87.62 68 ALA A N 1
ATOM 514 C CA . ALA A 1 68 ? -0.454 4.541 -4.630 1.00 87.62 68 ALA A CA 1
ATOM 515 C C . ALA A 1 68 ? -0.855 3.778 -3.361 1.00 87.62 68 ALA A C 1
ATOM 517 O O . ALA A 1 68 ? -1.920 4.029 -2.796 1.00 87.62 68 ALA A O 1
ATOM 518 N N . LYS A 1 69 ? 0.039 2.924 -2.848 1.00 82.81 69 LYS A N 1
ATOM 519 C CA . LYS A 1 69 ? -0.184 2.183 -1.605 1.00 82.81 69 LYS A CA 1
ATOM 520 C C . LYS A 1 69 ? -0.360 3.107 -0.397 1.00 82.81 69 LYS A C 1
ATOM 522 O O . LYS A 1 69 ? -1.303 2.916 0.370 1.00 82.81 69 LYS A O 1
ATOM 527 N N . ALA A 1 70 ? 0.494 4.119 -0.247 1.00 79.31 70 ALA A N 1
ATOM 528 C CA . ALA A 1 70 ? 0.384 5.117 0.816 1.00 79.31 70 ALA A CA 1
ATOM 529 C C . ALA A 1 70 ? -0.940 5.896 0.729 1.00 79.31 70 ALA A C 1
ATOM 531 O O . ALA A 1 70 ? -1.626 6.076 1.733 1.00 79.31 70 ALA A O 1
ATOM 532 N N . SER A 1 71 ? -1.354 6.274 -0.484 1.00 87.06 71 SER A N 1
ATOM 533 C CA . SER A 1 71 ? -2.633 6.955 -0.728 1.00 87.06 71 SER A CA 1
ATOM 534 C C . SER A 1 71 ? -3.834 6.083 -0.353 1.00 87.06 71 SER A C 1
ATOM 536 O O . SER A 1 71 ? -4.795 6.563 0.255 1.00 87.06 71 SER A O 1
ATOM 538 N N . ASP A 1 72 ? -3.784 4.790 -0.674 1.00 84.62 72 ASP A N 1
ATOM 539 C CA . ASP A 1 72 ? -4.828 3.835 -0.306 1.00 84.62 72 ASP A CA 1
ATOM 540 C C . ASP A 1 72 ? -4.944 3.672 1.210 1.00 84.62 72 ASP A C 1
ATOM 542 O O . ASP A 1 72 ? -6.061 3.595 1.736 1.00 84.62 72 ASP A O 1
ATOM 546 N N . ILE A 1 73 ? -3.813 3.613 1.918 1.00 77.50 73 ILE A N 1
ATOM 547 C CA . ILE A 1 73 ? -3.793 3.516 3.382 1.00 77.50 73 ILE A CA 1
ATOM 548 C C . ILE A 1 73 ? -4.322 4.812 3.996 1.00 77.50 73 ILE A C 1
ATOM 550 O O . ILE A 1 73 ? -5.234 4.762 4.817 1.00 77.50 73 ILE A O 1
ATOM 554 N N . LEU A 1 74 ? -3.859 5.974 3.533 1.00 83.75 74 LEU A N 1
ATOM 555 C CA . LEU A 1 74 ? -4.353 7.282 3.962 1.00 83.75 74 LEU A CA 1
ATOM 556 C C . LEU A 1 74 ? -5.877 7.400 3.839 1.00 83.75 74 LEU A C 1
ATOM 558 O O . LEU A 1 74 ? -6.556 7.866 4.758 1.00 83.75 74 LEU A O 1
ATOM 562 N N . ASN A 1 75 ? -6.428 6.971 2.703 1.00 86.12 75 ASN A N 1
ATOM 563 C CA . ASN A 1 75 ? -7.867 6.997 2.462 1.00 86.12 75 ASN A CA 1
ATOM 564 C C . ASN A 1 75 ? -8.617 6.058 3.410 1.00 86.12 75 ASN A C 1
ATOM 566 O O . ASN A 1 75 ? -9.641 6.455 3.972 1.00 86.12 75 ASN A O 1
ATOM 570 N N . GLN A 1 76 ? -8.095 4.850 3.636 1.00 76.38 76 GLN A N 1
ATOM 571 C CA . GLN A 1 76 ? -8.648 3.920 4.621 1.00 76.38 76 GLN A CA 1
ATOM 572 C C . GLN A 1 76 ? -8.622 4.541 6.021 1.00 76.38 76 GLN A C 1
ATOM 574 O O . GLN A 1 76 ? -9.672 4.645 6.648 1.00 76.38 76 GLN A O 1
ATOM 579 N N . THR A 1 77 ? -7.489 5.078 6.469 1.00 72.56 77 THR A N 1
ATOM 580 C CA . THR A 1 77 ? -7.351 5.761 7.763 1.00 72.56 77 THR A CA 1
ATOM 581 C C . THR A 1 77 ? -8.343 6.918 7.915 1.00 72.56 77 THR A C 1
ATOM 583 O O . THR A 1 77 ? -9.015 7.035 8.942 1.00 72.56 77 THR A O 1
ATOM 586 N N . LYS A 1 78 ? -8.537 7.738 6.871 1.00 82.69 78 LYS A N 1
ATOM 587 C CA . LYS A 1 78 ? -9.549 8.814 6.848 1.00 82.69 78 LYS A CA 1
ATOM 588 C C . LYS A 1 78 ? -10.982 8.280 6.986 1.00 82.69 78 LYS A C 1
ATOM 590 O O . LYS A 1 78 ? -11.826 8.962 7.571 1.00 82.69 78 LYS A O 1
ATOM 595 N N . VAL A 1 79 ? -11.284 7.089 6.464 1.00 80.88 79 VAL A N 1
ATOM 596 C CA . VAL A 1 79 ? -12.577 6.411 6.678 1.00 80.88 79 VAL A CA 1
ATOM 597 C C . VAL A 1 79 ? -12.700 5.922 8.123 1.00 80.88 79 VAL A C 1
ATOM 599 O O . VAL A 1 79 ? -13.725 6.182 8.756 1.00 80.88 79 VAL A O 1
ATOM 602 N N . LEU A 1 80 ? -11.653 5.302 8.674 1.00 72.38 80 LEU A N 1
ATOM 603 C CA . LEU A 1 80 ? -11.636 4.792 10.053 1.00 72.38 80 LEU A CA 1
ATOM 604 C C . LEU A 1 80 ? -11.845 5.893 11.087 1.00 72.38 80 LEU A C 1
ATOM 606 O O . LEU A 1 80 ? -12.663 5.748 11.997 1.00 72.38 80 LEU A O 1
ATOM 610 N N . LEU A 1 81 ? -11.184 7.034 10.898 1.00 76.75 81 LEU A N 1
ATOM 611 C CA . LEU A 1 81 ? -11.308 8.199 11.774 1.00 76.75 81 LEU A CA 1
ATOM 612 C C . LEU A 1 81 ? -12.741 8.737 11.888 1.00 76.75 81 LEU A C 1
ATOM 614 O O . LEU A 1 81 ? -13.086 9.348 12.898 1.00 76.75 81 LEU A O 1
ATOM 618 N N . LYS A 1 82 ? -13.593 8.506 10.880 1.00 80.81 82 LYS A N 1
ATOM 619 C CA . LYS A 1 82 ? -15.013 8.903 10.918 1.00 80.81 82 LYS A CA 1
ATOM 620 C C . LYS A 1 82 ? -15.877 7.937 11.726 1.00 80.81 82 LYS A C 1
ATOM 622 O O . LYS A 1 82 ? -16.959 8.316 12.168 1.00 80.81 82 LYS A O 1
ATOM 627 N N . GLN A 1 83 ? -15.438 6.691 11.865 1.00 74.81 83 GLN A N 1
ATOM 628 C CA . GLN A 1 83 ? -16.202 5.611 12.489 1.00 74.81 83 GLN A CA 1
ATOM 629 C C . GLN A 1 83 ? -15.788 5.388 13.945 1.00 74.81 83 GLN A C 1
ATOM 631 O O . GLN A 1 83 ? -16.605 4.951 14.761 1.00 74.81 83 GLN A O 1
ATOM 636 N N . ILE A 1 84 ? -14.535 5.701 14.280 1.00 68.88 84 ILE A N 1
ATOM 637 C CA . ILE A 1 84 ? -13.975 5.406 15.590 1.00 68.88 84 ILE A CA 1
ATOM 638 C C . ILE A 1 84 ? -14.444 6.384 16.673 1.00 68.88 84 ILE A C 1
ATOM 640 O O . ILE A 1 84 ? -14.476 7.600 16.489 1.00 68.88 84 ILE A O 1
ATOM 644 N N . LYS A 1 85 ? -14.803 5.830 17.835 1.00 68.19 85 LYS A N 1
ATOM 645 C CA . LYS A 1 85 ? -15.179 6.593 19.037 1.00 68.19 85 LYS A CA 1
ATOM 646 C C . LYS A 1 85 ? -14.206 6.410 20.197 1.00 68.19 85 LYS A C 1
ATOM 648 O O . LYS A 1 85 ? -14.260 7.188 21.142 1.00 68.19 85 LYS A O 1
ATOM 653 N N . GLU A 1 86 ? -13.366 5.378 20.140 1.00 65.44 86 GLU A N 1
ATOM 654 C CA . GLU A 1 86 ? -12.364 5.105 21.165 1.00 65.44 86 GLU A CA 1
ATOM 655 C C . GLU A 1 86 ? -11.230 6.146 21.036 1.00 65.44 86 GLU A C 1
ATOM 657 O O . GLU A 1 86 ? -10.642 6.256 19.956 1.00 65.44 86 GLU A O 1
ATOM 662 N N . PRO A 1 87 ? -10.984 6.977 22.069 1.00 64.25 87 PRO A N 1
ATOM 663 C CA . PRO A 1 87 ? -10.064 8.109 21.966 1.00 64.25 87 PRO A CA 1
ATOM 664 C C . PRO A 1 87 ? -8.614 7.739 21.654 1.00 64.25 87 PRO A C 1
ATOM 666 O O . PRO A 1 87 ? -7.970 8.477 20.912 1.00 64.25 87 PRO A O 1
ATOM 669 N N . VAL A 1 88 ? -8.105 6.626 22.193 1.00 61.81 88 VAL A N 1
ATOM 670 C CA . VAL A 1 88 ? -6.713 6.207 21.967 1.00 61.81 88 VAL A CA 1
ATOM 671 C C . VAL A 1 88 ? -6.518 5.795 20.511 1.00 61.81 88 VAL A C 1
ATOM 673 O O . VAL A 1 88 ? -5.652 6.327 19.828 1.00 61.81 88 VAL A O 1
ATOM 676 N N . LEU A 1 89 ? -7.395 4.945 19.986 1.00 57.59 89 LEU A N 1
ATOM 677 C CA . LEU A 1 89 ? -7.381 4.501 18.599 1.00 57.59 89 LEU A CA 1
ATOM 678 C C . LEU A 1 89 ? -7.580 5.665 17.635 1.00 57.59 89 LEU A C 1
ATOM 680 O O . LEU A 1 89 ? -6.971 5.705 16.569 1.00 57.59 89 LEU A O 1
ATOM 684 N N . LYS A 1 90 ? -8.414 6.639 18.007 1.00 71.06 90 LYS A N 1
ATOM 685 C CA . LYS A 1 90 ? -8.544 7.863 17.223 1.00 71.06 90 LYS A CA 1
ATOM 686 C C . LYS A 1 90 ? -7.209 8.608 17.137 1.00 71.06 90 LYS A C 1
ATOM 688 O O . LYS A 1 90 ?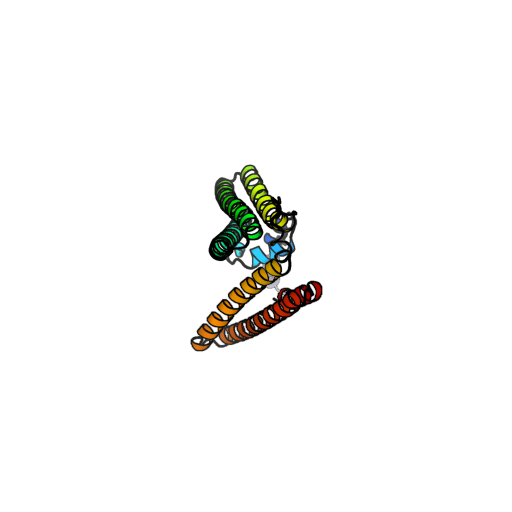 -6.845 9.022 16.044 1.00 71.06 90 LYS A O 1
ATOM 693 N N . GLN A 1 91 ? -6.484 8.736 18.246 1.00 69.56 91 GLN A N 1
ATOM 694 C CA . GLN A 1 91 ? -5.175 9.387 18.271 1.00 69.56 91 GLN A CA 1
ATOM 695 C C . GLN A 1 91 ? -4.139 8.623 17.431 1.00 69.56 91 GLN A C 1
ATOM 697 O O . GLN A 1 91 ? -3.458 9.244 16.619 1.00 69.56 91 GLN A O 1
ATOM 702 N N . CYS A 1 92 ? -4.064 7.293 17.547 1.00 62.62 92 CYS A N 1
ATOM 703 C CA . CYS A 1 92 ? -3.174 6.469 16.716 1.00 62.62 92 CYS A CA 1
ATOM 704 C C . CYS A 1 92 ? -3.489 6.649 15.222 1.00 62.62 92 CYS A C 1
ATOM 706 O O . CYS A 1 92 ? -2.613 6.909 14.404 1.00 62.62 92 CYS A O 1
ATOM 708 N N . LEU A 1 93 ? -4.773 6.608 14.855 1.00 68.06 93 LEU A N 1
ATOM 709 C CA . LEU A 1 93 ? -5.200 6.810 13.471 1.00 68.06 93 LEU A CA 1
ATOM 710 C C . LEU A 1 93 ? -4.955 8.244 12.970 1.00 68.06 93 LEU A C 1
ATOM 712 O O . LEU A 1 93 ? -4.762 8.434 11.772 1.00 68.06 93 LEU A O 1
ATOM 716 N N . GLU A 1 94 ? -4.961 9.257 13.840 1.00 77.81 94 GLU A N 1
ATOM 717 C CA . GLU A 1 94 ? -4.571 10.628 13.481 1.00 77.81 94 GLU A CA 1
ATOM 718 C C . GLU A 1 94 ? -3.073 10.708 13.171 1.00 77.81 94 GLU A C 1
ATOM 720 O O . GLU A 1 94 ? -2.716 11.259 12.131 1.00 77.81 94 GLU A O 1
ATOM 725 N N . VAL A 1 95 ? -2.224 10.069 13.986 1.00 75.31 95 VAL A N 1
ATOM 726 C CA . VAL A 1 95 ? -0.782 9.930 13.712 1.00 75.31 95 VAL A CA 1
ATOM 727 C C . VAL A 1 95 ? -0.561 9.224 12.376 1.00 75.31 95 VAL A C 1
ATOM 729 O O . VAL A 1 95 ? 0.155 9.738 11.520 1.00 75.31 95 VAL A O 1
ATOM 732 N N . CYS A 1 96 ? -1.230 8.096 12.143 1.00 73.69 96 CYS A N 1
ATOM 733 C CA . CYS A 1 96 ? -1.151 7.390 10.867 1.00 73.69 96 CYS A CA 1
ATOM 734 C C . CYS A 1 96 ? -1.619 8.248 9.692 1.00 73.69 96 CYS A C 1
ATOM 736 O O . CYS A 1 96 ? -0.990 8.245 8.639 1.00 73.69 96 CYS A O 1
ATOM 738 N N . ARG A 1 97 ? -2.722 8.991 9.840 1.00 87.31 97 ARG A N 1
ATOM 739 C CA . ARG A 1 97 ? -3.215 9.877 8.778 1.00 87.31 97 ARG A CA 1
ATOM 740 C C . ARG A 1 97 ? -2.142 10.892 8.407 1.00 87.31 97 ARG A C 1
ATOM 742 O O . ARG A 1 97 ? -1.896 11.065 7.221 1.00 87.31 97 ARG A O 1
ATOM 749 N N . ASP A 1 98 ? -1.550 11.554 9.392 1.00 78.31 98 ASP A N 1
ATOM 750 C CA . ASP A 1 98 ? -0.603 12.643 9.150 1.00 78.31 98 ASP A CA 1
ATOM 751 C C . ASP A 1 98 ? 0.695 12.113 8.522 1.00 78.31 98 ASP A C 1
ATOM 753 O O . ASP A 1 98 ? 1.173 12.674 7.539 1.00 78.31 98 ASP A O 1
ATOM 757 N N . ASN A 1 99 ? 1.184 10.965 8.995 1.00 77.31 99 ASN A N 1
ATOM 758 C CA . ASN A 1 99 ? 2.341 10.278 8.421 1.00 77.31 99 ASN A CA 1
ATOM 759 C C . ASN A 1 99 ? 2.090 9.799 6.982 1.00 77.31 99 ASN A C 1
ATOM 761 O O . ASN A 1 99 ? 2.895 10.060 6.097 1.00 77.31 99 ASN A O 1
ATOM 765 N N . TYR A 1 100 ? 0.946 9.172 6.686 1.00 79.06 100 TYR A N 1
ATOM 766 C CA . TYR A 1 100 ? 0.655 8.745 5.312 1.00 79.06 100 TYR A CA 1
ATOM 767 C C . TYR A 1 100 ? 0.347 9.918 4.362 1.00 79.06 100 TYR A C 1
ATOM 769 O O . TYR A 1 100 ? 0.599 9.802 3.163 1.00 79.06 100 TYR A O 1
ATOM 777 N N . ASP A 1 101 ? -0.174 11.047 4.856 1.00 86.00 101 ASP A N 1
ATOM 778 C CA . ASP A 1 101 ? -0.326 12.281 4.065 1.00 86.00 101 ASP A CA 1
ATOM 779 C C . ASP A 1 101 ? 1.056 12.844 3.680 1.00 86.00 101 ASP A C 1
ATOM 781 O O . ASP A 1 101 ? 1.294 13.149 2.507 1.00 86.00 101 ASP A O 1
ATOM 785 N N . MET A 1 102 ? 2.002 12.856 4.630 1.00 78.25 102 MET A N 1
ATOM 786 C CA . MET A 1 102 ? 3.405 13.213 4.387 1.00 78.25 102 MET A CA 1
ATOM 787 C C . MET A 1 102 ? 4.108 12.233 3.442 1.00 78.25 102 MET A C 1
ATOM 789 O O . MET A 1 102 ? 4.757 12.667 2.489 1.00 78.25 102 MET A O 1
ATOM 793 N N . ALA A 1 103 ? 3.920 10.925 3.619 1.00 78.00 103 ALA A N 1
ATOM 794 C CA . ALA A 1 103 ? 4.491 9.910 2.741 1.00 78.00 103 ALA A CA 1
ATOM 795 C C . ALA A 1 103 ? 4.062 10.113 1.276 1.00 78.00 103 ALA A C 1
ATOM 797 O O . ALA A 1 103 ? 4.883 10.056 0.358 1.00 78.00 103 ALA A O 1
ATOM 798 N N . VAL A 1 104 ? 2.778 10.415 1.036 1.00 87.38 104 VAL A N 1
ATOM 799 C CA . VAL A 1 104 ? 2.255 10.707 -0.311 1.00 87.38 104 VAL A CA 1
ATOM 800 C C . VAL A 1 104 ? 2.908 11.952 -0.918 1.00 87.38 104 VAL A C 1
ATOM 802 O O . VAL A 1 104 ? 3.225 11.948 -2.115 1.00 87.38 104 VAL A O 1
ATOM 805 N N . PHE A 1 105 ? 3.119 12.996 -0.111 1.00 84.00 105 PHE A N 1
ATOM 806 C CA . PHE A 1 105 ? 3.821 14.212 -0.522 1.00 84.00 105 PHE A CA 1
ATOM 807 C C . PHE A 1 105 ? 5.272 13.912 -0.928 1.00 84.00 105 PHE A C 1
ATOM 809 O O . PHE A 1 105 ? 5.685 14.240 -2.041 1.00 84.00 105 PHE A O 1
ATOM 816 N N . TRP A 1 106 ? 6.018 13.213 -0.079 1.00 79.56 106 TRP A N 1
ATOM 817 C CA . TRP A 1 106 ? 7.423 12.882 -0.313 1.00 79.56 106 TRP A CA 1
ATOM 818 C C . TRP A 1 106 ? 7.633 11.965 -1.521 1.00 79.56 106 TRP A C 1
ATOM 820 O O . TRP A 1 106 ? 8.512 12.222 -2.345 1.00 79.56 106 TRP A O 1
ATOM 830 N N . TYR A 1 107 ? 6.775 10.958 -1.718 1.00 86.19 107 TYR A N 1
ATOM 831 C CA . TYR A 1 107 ? 6.819 10.154 -2.941 1.00 86.19 107 TYR A CA 1
ATOM 832 C C . TYR A 1 107 ? 6.510 10.983 -4.194 1.00 86.19 107 TYR A C 1
ATOM 834 O O . TYR A 1 107 ? 7.114 10.757 -5.245 1.00 86.19 107 TYR A O 1
ATOM 842 N N . SER A 1 108 ? 5.611 11.969 -4.098 1.00 90.62 108 SER A N 1
ATOM 843 C CA . SER A 1 108 ? 5.341 12.891 -5.206 1.00 90.62 108 SER A CA 1
ATOM 844 C C . SER A 1 108 ? 6.578 13.707 -5.585 1.00 90.62 108 SER A C 1
ATOM 846 O O . SER A 1 108 ? 6.795 13.950 -6.773 1.00 90.62 108 SER A O 1
ATOM 848 N N . ASP A 1 109 ? 7.367 14.151 -4.609 1.00 86.31 109 ASP A N 1
ATOM 849 C CA . ASP A 1 109 ? 8.610 14.883 -4.860 1.00 86.31 109 ASP A CA 1
ATOM 850 C C . ASP A 1 109 ? 9.720 13.962 -5.372 1.00 86.31 109 ASP A C 1
ATOM 852 O O . ASP A 1 109 ? 10.371 14.298 -6.361 1.00 86.31 109 ASP A O 1
ATOM 856 N N . SER A 1 110 ? 9.849 12.750 -4.823 1.00 84.69 110 SER A N 1
ATOM 857 C CA . SER A 1 110 ? 10.781 11.737 -5.334 1.00 84.69 110 SER A CA 1
ATOM 858 C C . SER A 1 110 ? 10.557 11.446 -6.824 1.00 84.69 110 SER A C 1
ATOM 860 O O . SER A 1 110 ? 11.513 11.409 -7.598 1.00 84.69 110 SER A O 1
ATOM 862 N N . ILE A 1 111 ? 9.300 11.352 -7.280 1.00 92.88 111 ILE A N 1
ATOM 863 C CA . ILE A 1 111 ? 8.986 11.191 -8.712 1.00 92.88 111 ILE A CA 1
ATOM 864 C C . ILE A 1 111 ? 9.521 12.367 -9.543 1.00 92.88 111 ILE A C 1
ATOM 866 O O . ILE A 1 111 ? 10.081 12.138 -10.616 1.00 92.88 111 ILE A O 1
ATOM 870 N N . LYS A 1 112 ? 9.390 13.614 -9.064 1.00 93.19 112 LYS A N 1
ATOM 871 C CA . LYS A 1 112 ? 9.908 14.802 -9.770 1.00 93.19 112 LYS A CA 1
ATOM 872 C C . LYS A 1 112 ? 11.435 14.786 -9.848 1.00 93.19 112 LYS A C 1
ATOM 874 O O . LYS A 1 112 ? 11.980 15.091 -10.908 1.00 93.19 112 LYS A O 1
ATOM 879 N N . TYR A 1 113 ? 12.111 14.410 -8.763 1.00 85.75 113 TYR A N 1
ATOM 880 C CA . TYR A 1 113 ? 13.571 14.298 -8.724 1.00 85.75 113 TYR A CA 1
ATOM 881 C C . TYR A 1 113 ? 14.078 13.193 -9.653 1.00 85.75 113 TYR A C 1
ATOM 883 O O . TYR A 1 113 ? 14.979 13.435 -10.458 1.00 85.75 113 TYR A O 1
ATOM 891 N N . ILE A 1 114 ? 13.418 12.027 -9.664 1.00 89.75 114 ILE A N 1
ATOM 892 C CA . ILE A 1 114 ? 13.698 10.973 -10.646 1.00 89.75 114 ILE A CA 1
ATOM 893 C C . ILE A 1 114 ? 13.530 11.530 -12.057 1.00 89.75 114 ILE A C 1
ATOM 895 O O . ILE A 1 114 ? 14.446 11.407 -12.867 1.00 89.75 114 ILE A O 1
ATOM 899 N N . ASP A 1 115 ? 12.407 12.184 -12.364 1.00 93.75 115 ASP A N 1
ATOM 900 C CA . ASP A 1 115 ? 12.148 12.746 -13.693 1.00 93.75 115 ASP A CA 1
ATOM 901 C C . ASP A 1 115 ? 13.242 13.751 -14.112 1.00 93.75 115 ASP A C 1
ATOM 903 O O . ASP A 1 115 ? 13.716 13.676 -15.252 1.00 93.75 115 ASP A O 1
ATOM 907 N N . ALA A 1 116 ? 13.752 14.564 -13.179 1.00 95.19 116 ALA A N 1
ATOM 908 C CA . ALA A 1 116 ? 14.886 15.477 -13.373 1.00 95.19 116 ALA A CA 1
ATOM 909 C C . ALA A 1 116 ? 16.269 14.791 -13.457 1.00 95.19 116 ALA A C 1
ATOM 911 O O . ALA A 1 116 ? 17.224 15.401 -13.934 1.00 95.19 116 ALA A O 1
ATOM 912 N N . GLY A 1 117 ? 16.379 13.520 -13.057 1.00 89.50 117 GLY A N 1
ATOM 913 C CA . GLY A 1 117 ? 17.647 12.784 -12.977 1.00 89.50 117 GLY A CA 1
ATOM 914 C C . GLY A 1 117 ? 18.445 13.045 -11.696 1.00 89.50 117 GLY A C 1
ATOM 915 O O . GLY A 1 117 ? 19.613 12.667 -11.634 1.00 89.50 117 GLY A O 1
ATOM 916 N N . ASP A 1 118 ? 17.823 13.669 -10.697 1.00 90.19 118 ASP A N 1
ATOM 917 C CA . ASP A 1 118 ? 18.403 13.929 -9.382 1.00 90.19 118 ASP A CA 1
ATOM 918 C C . ASP A 1 118 ? 18.144 12.736 -8.450 1.00 90.19 118 ASP A C 1
ATOM 920 O O . ASP A 1 118 ? 17.137 12.652 -7.748 1.00 90.19 118 ASP A O 1
ATOM 924 N N . PHE A 1 119 ? 19.014 11.729 -8.523 1.00 82.56 119 PHE A N 1
ATOM 925 C CA . PHE A 1 119 ? 18.816 10.483 -7.780 1.00 82.56 119 PHE A CA 1
ATOM 926 C C . PHE A 1 119 ? 19.146 10.604 -6.287 1.00 82.56 119 PHE A C 1
ATOM 928 O O . PHE A 1 119 ? 18.627 9.810 -5.497 1.00 82.56 119 PHE A O 1
ATOM 935 N N . ASP A 1 120 ? 19.954 11.589 -5.893 1.00 78.44 120 ASP A N 1
ATOM 936 C CA . ASP A 1 120 ? 20.304 11.820 -4.491 1.00 78.44 120 ASP A CA 1
ATOM 937 C C . ASP A 1 120 ? 19.095 12.401 -3.743 1.00 78.44 120 ASP A C 1
ATOM 939 O O . ASP A 1 120 ? 18.651 11.825 -2.741 1.00 78.44 120 ASP A O 1
ATOM 943 N N . ASP A 1 121 ? 18.470 13.450 -4.290 1.00 75.81 121 ASP A N 1
ATOM 944 C CA . ASP A 1 121 ? 17.247 14.027 -3.718 1.00 75.81 121 ASP A CA 1
ATOM 945 C C . ASP A 1 121 ? 16.048 13.078 -3.841 1.00 75.81 121 ASP A C 1
ATOM 947 O O . ASP A 1 121 ? 15.209 13.005 -2.933 1.00 75.81 121 ASP A O 1
ATOM 951 N N . ALA A 1 122 ? 15.983 12.276 -4.912 1.00 76.12 122 ALA A N 1
ATOM 952 C CA . ALA A 1 122 ? 14.980 11.220 -5.034 1.00 76.12 122 ALA A CA 1
ATOM 953 C C . ALA A 1 122 ? 15.093 10.180 -3.912 1.00 76.12 122 ALA A C 1
ATOM 955 O O . ALA A 1 122 ? 14.067 9.794 -3.349 1.00 76.12 122 ALA A O 1
ATOM 956 N N . THR A 1 123 ? 16.318 9.752 -3.583 1.00 77.44 123 THR A N 1
ATOM 957 C CA . THR A 1 123 ? 16.586 8.771 -2.519 1.00 77.44 123 THR A CA 1
ATOM 958 C C . THR A 1 123 ? 16.266 9.361 -1.148 1.00 77.44 123 THR A C 1
ATOM 960 O O . THR A 1 123 ? 15.557 8.736 -0.355 1.00 77.44 123 THR A O 1
ATOM 963 N N . SER A 1 124 ? 16.703 10.597 -0.889 1.00 74.06 124 SER A N 1
ATOM 964 C CA . SER A 1 124 ? 16.373 11.337 0.337 1.00 74.06 124 SER A CA 1
ATOM 965 C C . SER A 1 124 ? 14.856 11.481 0.531 1.00 74.06 124 SER A C 1
ATOM 967 O O . SER A 1 124 ? 14.324 11.252 1.613 1.00 74.06 124 SER A O 1
ATOM 969 N N . SER A 1 125 ? 14.122 11.742 -0.552 1.00 71.31 125 SER A N 1
ATOM 970 C CA . SER A 1 125 ? 12.659 11.857 -0.524 1.00 71.31 125 SER A CA 1
ATOM 971 C C . SER A 1 125 ? 11.932 10.511 -0.366 1.00 71.31 125 SER A C 1
ATOM 973 O O . SER A 1 125 ? 10.718 10.496 -0.197 1.00 71.31 125 SER A O 1
ATOM 975 N N . THR A 1 126 ? 12.631 9.371 -0.422 1.00 68.94 126 THR A N 1
ATOM 976 C CA . THR A 1 126 ? 12.038 8.043 -0.154 1.00 68.94 126 THR A CA 1
ATOM 977 C C . THR A 1 126 ? 12.283 7.529 1.260 1.00 68.94 126 THR A C 1
ATOM 979 O O . THR A 1 126 ? 11.496 6.708 1.728 1.00 68.94 126 THR A O 1
ATOM 982 N N . SER A 1 127 ? 13.303 8.030 1.966 1.00 65.06 127 SER A N 1
ATOM 983 C CA . SER A 1 127 ? 13.612 7.588 3.333 1.00 65.06 127 SER A CA 1
ATOM 984 C C . SER A 1 127 ? 12.622 8.126 4.373 1.00 65.06 127 SER A C 1
ATOM 986 O O . SER A 1 127 ? 12.278 7.406 5.306 1.00 65.06 127 SER A O 1
ATOM 988 N N . GLY A 1 128 ? 12.096 9.342 4.180 1.00 62.12 128 GLY A N 1
ATOM 989 C CA . GLY A 1 128 ? 11.028 9.915 5.015 1.00 62.12 128 GLY A CA 1
ATOM 990 C C . GLY A 1 128 ? 9.763 9.039 5.071 1.00 62.12 128 GLY A C 1
ATOM 991 O O . GLY A 1 128 ? 9.402 8.584 6.151 1.00 62.12 128 GLY A O 1
ATOM 992 N N . PRO A 1 129 ? 9.142 8.701 3.923 1.00 58.72 129 PRO A N 1
ATOM 993 C CA . PRO A 1 129 ? 7.974 7.818 3.859 1.00 58.72 129 PRO A CA 1
ATOM 994 C C . PRO A 1 129 ? 8.116 6.447 4.525 1.00 58.72 129 PRO A C 1
ATOM 996 O O . PRO A 1 129 ? 7.127 5.903 5.010 1.00 58.72 129 PRO A O 1
ATOM 999 N N . MET A 1 130 ? 9.316 5.857 4.506 1.00 60.97 130 MET A N 1
ATOM 1000 C CA . MET A 1 130 ? 9.559 4.567 5.161 1.00 60.97 130 MET A CA 1
ATOM 1001 C C . MET A 1 130 ? 9.436 4.713 6.683 1.00 60.97 130 MET A C 1
ATOM 1003 O O . MET A 1 130 ? 8.719 3.945 7.313 1.00 60.97 130 MET A O 1
ATOM 1007 N N . ASN A 1 131 ? 10.024 5.774 7.243 1.00 62.03 131 ASN A N 1
ATOM 1008 C CA . ASN A 1 131 ? 9.913 6.101 8.664 1.00 62.03 131 ASN A CA 1
ATOM 1009 C C . ASN A 1 131 ? 8.482 6.501 9.076 1.00 62.03 131 ASN A C 1
ATOM 1011 O O . ASN A 1 131 ? 8.056 6.239 10.199 1.00 62.03 131 ASN A O 1
ATOM 1015 N N . ASP A 1 132 ? 7.724 7.120 8.169 1.00 58.34 132 ASP A N 1
ATOM 1016 C CA . ASP A 1 132 ? 6.326 7.502 8.397 1.00 58.34 132 ASP A CA 1
ATOM 1017 C C . ASP A 1 132 ? 5.413 6.264 8.561 1.00 58.34 132 ASP A C 1
ATOM 1019 O O . ASP A 1 132 ? 4.500 6.259 9.395 1.00 58.34 132 ASP A O 1
ATOM 1023 N N . ALA A 1 133 ? 5.665 5.193 7.795 1.00 63.22 133 ALA A N 1
ATOM 1024 C CA . ALA A 1 133 ? 4.955 3.920 7.939 1.00 63.22 133 ALA A CA 1
ATOM 1025 C C . ALA A 1 133 ? 5.283 3.238 9.278 1.00 63.22 133 ALA A C 1
ATOM 1027 O O . ALA A 1 133 ? 4.358 2.863 10.002 1.00 63.22 133 ALA A O 1
ATOM 1028 N N . ASP A 1 134 ? 6.566 3.181 9.644 1.00 66.12 134 ASP A N 1
ATOM 1029 C CA . ASP A 1 134 ? 7.017 2.623 10.925 1.00 66.12 134 ASP A CA 1
ATOM 1030 C C . ASP A 1 134 ? 6.419 3.396 12.113 1.00 66.12 134 ASP A C 1
ATOM 1032 O O . ASP A 1 134 ? 5.881 2.801 13.043 1.00 66.12 134 ASP A O 1
ATOM 1036 N N . THR A 1 135 ? 6.392 4.731 12.042 1.00 64.56 135 THR A N 1
ATOM 1037 C CA . THR A 1 135 ? 5.801 5.593 13.084 1.00 64.56 135 THR A CA 1
ATOM 1038 C C . THR A 1 135 ? 4.298 5.335 13.260 1.00 64.56 135 THR A C 1
ATOM 1040 O O . THR A 1 135 ? 3.768 5.389 14.376 1.00 64.56 135 THR A O 1
ATOM 1043 N N . CYS A 1 136 ? 3.577 5.056 12.168 1.00 64.94 136 CYS A N 1
ATOM 1044 C CA . CYS A 1 136 ? 2.174 4.654 12.259 1.00 64.94 136 CYS A CA 1
ATOM 1045 C C . CYS A 1 136 ? 2.032 3.334 13.025 1.00 64.94 136 CYS A C 1
ATOM 1047 O O . CYS A 1 136 ? 1.210 3.264 13.941 1.00 64.94 136 CYS A O 1
ATOM 1049 N N . ASP A 1 137 ? 2.843 2.328 12.704 1.00 64.06 137 ASP A N 1
ATOM 1050 C CA . ASP A 1 137 ? 2.794 1.025 13.371 1.00 64.06 137 ASP A CA 1
ATOM 1051 C C . ASP A 1 137 ? 3.187 1.134 14.856 1.00 64.06 137 ASP A C 1
ATOM 1053 O O . ASP A 1 137 ? 2.485 0.611 15.730 1.00 64.06 137 ASP A O 1
ATOM 1057 N N . GLU A 1 138 ? 4.233 1.904 15.167 1.00 65.19 138 GLU A N 1
ATOM 1058 C CA . GLU A 1 138 ? 4.686 2.177 16.536 1.00 65.19 138 GLU A CA 1
ATOM 1059 C C . GLU A 1 138 ? 3.586 2.818 17.390 1.00 65.19 138 GLU A C 1
ATOM 1061 O O . GLU A 1 138 ? 3.409 2.432 18.551 1.00 65.19 138 GLU A O 1
ATOM 1066 N N . SER A 1 139 ? 2.765 3.702 16.808 1.00 61.28 139 SER A N 1
ATOM 1067 C CA . SER A 1 139 ? 1.674 4.386 17.519 1.00 61.28 139 SER A CA 1
ATOM 1068 C C . SER A 1 139 ? 0.635 3.437 18.135 1.00 61.28 139 SER A C 1
ATOM 1070 O O . SER A 1 139 ? -0.054 3.815 19.084 1.00 61.28 139 SER A O 1
ATOM 1072 N N . PHE A 1 140 ? 0.523 2.202 17.633 1.00 56.66 140 PHE A N 1
ATOM 1073 C CA . PHE A 1 140 ? -0.360 1.168 18.188 1.00 56.66 140 PHE A CA 1
ATOM 1074 C C . PHE A 1 140 ? 0.306 0.305 19.266 1.00 56.66 140 PHE A C 1
ATOM 1076 O O . PHE A 1 140 ? -0.381 -0.452 19.958 1.00 56.66 140 PHE A O 1
ATOM 1083 N N . THR A 1 141 ? 1.629 0.389 19.400 1.00 54.41 141 THR A N 1
ATOM 1084 C CA . THR A 1 141 ? 2.425 -0.400 20.352 1.00 54.41 141 THR A CA 1
ATOM 1085 C C . THR A 1 141 ? 2.855 0.408 21.575 1.00 54.41 141 THR A C 1
ATOM 1087 O O . THR A 1 141 ? 3.070 -0.167 22.647 1.00 54.41 141 THR A O 1
ATOM 1090 N N . GLU A 1 142 ? 2.922 1.736 21.452 1.00 52.44 142 GLU A N 1
ATOM 1091 C CA . GLU A 1 142 ? 3.236 2.624 22.565 1.00 52.44 142 GLU A CA 1
ATOM 1092 C C . GLU A 1 142 ? 2.093 2.682 23.599 1.00 52.44 142 GLU A C 1
ATOM 1094 O O . GLU A 1 142 ? 0.913 2.772 23.242 1.00 52.44 142 GLU A O 1
ATOM 1099 N N . PRO A 1 143 ? 2.400 2.664 24.912 1.00 46.16 143 PRO A N 1
ATOM 1100 C CA . PRO A 1 143 ? 1.389 2.868 25.939 1.00 46.16 143 PRO A CA 1
ATOM 1101 C C . PRO A 1 143 ? 0.730 4.243 25.750 1.00 46.16 143 PRO A C 1
ATOM 1103 O O . PRO A 1 143 ? 1.445 5.246 25.701 1.00 46.16 143 PRO A O 1
ATOM 1106 N N . PRO A 1 144 ? -0.613 4.345 25.711 1.00 48.31 144 PRO A N 1
ATOM 1107 C CA . PRO A 1 144 ? -1.269 5.631 25.525 1.00 48.31 144 PRO A CA 1
ATOM 1108 C C . PRO A 1 144 ? -0.842 6.611 26.618 1.00 48.31 144 PRO A C 1
ATOM 1110 O O . PRO A 1 144 ? -0.830 6.260 27.803 1.00 48.31 144 PRO A O 1
ATOM 1113 N N . VAL A 1 145 ? -0.535 7.855 26.236 1.00 48.38 145 VAL A N 1
ATOM 1114 C CA . VAL A 1 145 ? -0.242 8.951 27.173 1.00 48.38 145 VAL A CA 1
ATOM 1115 C C . VAL A 1 145 ? -1.518 9.260 27.972 1.00 48.38 145 VAL A C 1
ATOM 1117 O O . VAL A 1 145 ? -2.339 10.102 27.610 1.00 48.38 145 VAL A O 1
ATOM 1120 N N . ARG A 1 146 ? -1.742 8.505 29.055 1.00 46.41 146 ARG A N 1
ATOM 1121 C CA . ARG A 1 146 ? -2.958 8.559 29.877 1.00 46.41 146 ARG A CA 1
ATOM 1122 C C . ARG A 1 146 ? -2.999 9.849 30.699 1.00 46.41 146 ARG A C 1
ATOM 1124 O O . ARG A 1 146 ? -2.208 10.034 31.621 1.00 46.41 146 ARG A O 1
ATOM 1131 N N . LYS A 1 147 ? -4.059 10.642 30.519 1.00 40.22 147 LYS A N 1
ATOM 1132 C CA . LYS A 1 147 ? -4.812 11.120 31.690 1.00 40.22 147 LYS A CA 1
ATOM 1133 C C . LYS A 1 147 ? -5.785 10.001 32.057 1.00 40.22 147 LYS A C 1
ATOM 1135 O O . LYS A 1 147 ? -6.614 9.617 31.243 1.00 40.22 147 LYS A O 1
ATOM 1140 N N . ALA A 1 148 ? -5.598 9.412 33.234 1.00 39.00 148 ALA A N 1
ATOM 1141 C CA . ALA A 1 148 ? -6.289 8.204 33.665 1.00 39.00 148 ALA A CA 1
ATOM 1142 C C . ALA A 1 148 ? -7.820 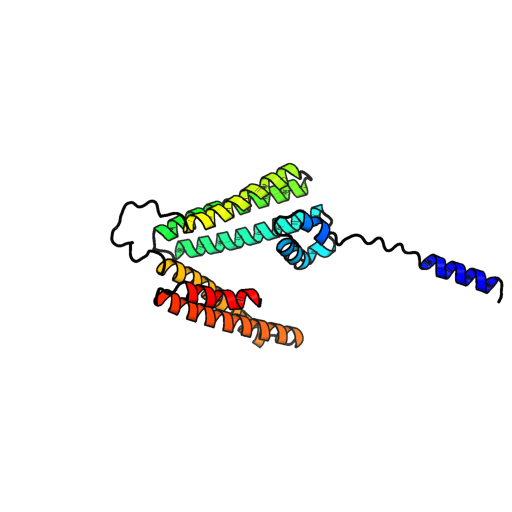8.386 33.709 1.00 39.00 148 ALA A C 1
ATOM 1144 O O . ALA A 1 148 ? -8.332 9.073 34.591 1.00 39.00 148 ALA A O 1
ATOM 1145 N N . ASP A 1 149 ? -8.540 7.725 32.799 1.00 42.28 149 ASP A N 1
ATOM 1146 C CA . ASP A 1 149 ? -9.946 7.360 32.992 1.00 42.28 149 ASP A CA 1
ATOM 1147 C C . ASP A 1 149 ? -10.009 5.864 33.361 1.00 42.28 149 ASP A C 1
ATOM 1149 O O . ASP A 1 149 ? -9.711 5.008 32.525 1.00 42.28 149 ASP A O 1
ATOM 1153 N N . PRO A 1 150 ? -10.395 5.512 34.600 1.00 44.22 150 PRO A N 1
ATOM 1154 C CA . PRO A 1 150 ? -10.532 4.127 35.052 1.00 44.22 150 PRO A CA 1
ATOM 1155 C C . PRO A 1 150 ? -11.559 3.286 34.272 1.00 44.22 150 PRO A C 1
ATOM 1157 O O . PRO A 1 150 ? -11.586 2.068 34.441 1.00 44.22 150 PRO A O 1
ATOM 1160 N N . ARG A 1 151 ? -12.406 3.889 33.423 1.00 46.47 151 ARG A N 1
ATOM 1161 C CA . ARG A 1 151 ? -13.358 3.160 32.563 1.00 46.47 151 ARG A CA 1
ATOM 1162 C C . ARG A 1 151 ? -12.741 2.640 31.258 1.00 46.47 151 ARG A C 1
ATOM 1164 O O . ARG A 1 151 ? -13.327 1.745 30.650 1.00 46.47 151 ARG A O 1
ATOM 1171 N N . SER A 1 152 ? -11.567 3.128 30.838 1.00 43.56 152 SER A N 1
ATOM 1172 C CA . SER A 1 152 ? -10.913 2.693 29.588 1.00 43.56 152 SER A CA 1
ATOM 1173 C C . SER A 1 152 ? -10.076 1.416 29.723 1.00 43.56 152 SER A C 1
ATOM 1175 O O . SER A 1 152 ? -9.723 0.808 28.719 1.00 43.56 152 SER A O 1
ATOM 1177 N N . ALA A 1 153 ? -9.828 0.931 30.943 1.00 42.47 153 ALA A N 1
ATOM 1178 C CA . ALA A 1 153 ? -9.044 -0.286 31.180 1.00 42.47 153 ALA A CA 1
ATOM 1179 C C . ALA A 1 153 ? -9.710 -1.584 30.661 1.00 42.47 153 ALA A C 1
ATOM 1181 O O . ALA A 1 153 ? -9.080 -2.634 30.648 1.00 42.47 153 ALA A O 1
ATOM 1182 N N . SER A 1 154 ? -10.969 -1.527 30.202 1.00 44.06 154 SER A N 1
ATOM 1183 C CA . SER A 1 154 ? -11.649 -2.637 29.504 1.00 44.06 154 SER A CA 1
ATOM 1184 C C . SER A 1 154 ? -11.738 -2.459 27.977 1.00 44.06 154 SER A C 1
ATOM 1186 O O . SER A 1 154 ? -12.217 -3.352 27.281 1.00 44.06 154 SER A O 1
ATOM 1188 N N . ALA A 1 155 ? -11.228 -1.342 27.443 1.00 51.41 155 ALA A N 1
ATOM 1189 C CA . ALA A 1 155 ? -11.129 -1.045 26.011 1.00 51.41 155 ALA A CA 1
ATOM 1190 C C . ALA A 1 155 ? -9.777 -1.488 25.388 1.00 51.41 155 ALA A C 1
ATOM 1192 O O . ALA A 1 155 ? -9.517 -1.214 24.223 1.00 51.41 155 ALA A O 1
ATOM 1193 N N . ASP A 1 156 ? -8.937 -2.205 26.148 1.00 69.38 156 ASP A N 1
ATOM 1194 C CA . ASP A 1 156 ? -7.465 -2.079 26.115 1.00 69.38 156 ASP A CA 1
ATOM 1195 C C . ASP A 1 156 ? -6.720 -2.847 24.995 1.00 69.38 156 ASP A C 1
ATOM 1197 O O . ASP A 1 156 ? -5.642 -2.430 24.607 1.00 69.38 156 ASP A O 1
ATOM 1201 N N . LYS A 1 157 ? -7.253 -3.937 24.418 1.00 62.88 157 LYS A N 1
ATOM 1202 C CA . LYS A 1 157 ? -6.604 -4.685 23.296 1.00 62.88 157 LYS A CA 1
ATOM 1203 C C . LYS A 1 157 ? -7.602 -5.466 22.448 1.00 62.88 157 LYS A C 1
ATOM 1205 O O . LYS A 1 157 ? -7.589 -5.435 21.223 1.00 62.88 157 LYS A O 1
ATOM 1210 N N . LYS A 1 158 ? -8.544 -6.110 23.136 1.00 68.19 158 LYS A N 1
ATOM 1211 C CA . LYS A 1 158 ? -9.655 -6.873 22.558 1.00 68.19 158 LYS A CA 1
ATOM 1212 C C . LYS A 1 158 ? -10.513 -6.048 21.598 1.00 68.19 158 LYS A C 1
ATOM 1214 O O . LYS A 1 158 ? -10.853 -6.510 20.515 1.00 68.19 158 LYS A O 1
ATOM 1219 N N . GLY A 1 159 ? -10.852 -4.820 21.992 1.00 64.06 159 GLY A N 1
ATOM 1220 C CA . GLY A 1 159 ? -11.631 -3.908 21.153 1.00 64.06 159 GLY A CA 1
ATOM 1221 C C . GLY A 1 159 ? -10.885 -3.521 19.874 1.00 64.06 159 GLY A C 1
ATOM 1222 O O . GLY A 1 159 ? -11.475 -3.545 18.797 1.00 64.06 159 GLY A O 1
ATOM 1223 N N . LEU A 1 160 ? -9.584 -3.240 19.989 1.00 63.53 160 LEU A N 1
ATOM 1224 C CA . LEU A 1 160 ? -8.721 -2.863 18.866 1.00 63.53 160 LEU A CA 1
ATOM 1225 C C . LEU A 1 160 ? -8.567 -4.011 17.865 1.00 63.53 160 LEU A C 1
ATOM 1227 O O . LEU A 1 160 ? -8.857 -3.830 16.683 1.00 63.53 160 LEU A O 1
ATOM 1231 N N . ALA A 1 161 ? -8.218 -5.207 18.348 1.00 67.06 161 ALA A N 1
ATOM 1232 C CA . ALA A 1 161 ? -8.094 -6.399 17.512 1.00 67.06 161 ALA A CA 1
ATOM 1233 C C . ALA A 1 161 ? -9.400 -6.691 16.758 1.00 67.06 161 ALA A C 1
ATOM 1235 O O . ALA A 1 161 ? -9.393 -6.956 15.556 1.00 67.06 161 ALA A O 1
ATOM 1236 N N . ARG A 1 162 ? -10.546 -6.561 17.441 1.00 73.25 162 ARG A N 1
ATOM 1237 C CA . ARG A 1 162 ? -11.858 -6.788 16.826 1.00 73.25 162 ARG A CA 1
ATOM 1238 C C . ARG A 1 162 ? -12.131 -5.818 15.681 1.00 73.25 162 ARG A C 1
ATOM 1240 O O . ARG A 1 162 ? -12.602 -6.249 14.634 1.00 73.25 162 ARG A O 1
ATOM 1247 N N . ILE A 1 163 ? -11.834 -4.532 15.869 1.00 66.62 163 ILE A N 1
ATOM 1248 C CA . ILE A 1 163 ? -12.042 -3.507 14.837 1.00 66.62 163 ILE A CA 1
ATOM 1249 C C . ILE A 1 163 ? -11.147 -3.784 13.623 1.00 66.62 163 ILE A C 1
ATOM 1251 O O . ILE A 1 163 ? -11.643 -3.777 12.498 1.00 66.62 163 ILE A O 1
ATOM 1255 N N . MET A 1 164 ? -9.862 -4.090 13.830 1.00 66.06 164 MET A N 1
ATOM 1256 C CA . MET A 1 164 ? -8.931 -4.409 12.736 1.00 66.06 164 MET A CA 1
ATOM 1257 C C . MET A 1 164 ? -9.403 -5.610 11.903 1.00 66.06 164 MET A C 1
ATOM 1259 O O . MET A 1 164 ? -9.422 -5.556 10.668 1.00 66.06 164 MET A O 1
ATOM 1263 N N . VAL A 1 165 ? -9.858 -6.677 12.569 1.00 73.81 165 VAL A N 1
ATOM 1264 C CA . VAL A 1 165 ? -10.380 -7.867 11.884 1.00 73.81 165 VAL A CA 1
ATOM 1265 C C . VAL A 1 165 ? -11.694 -7.568 11.157 1.00 73.81 165 VAL A C 1
ATOM 1267 O O . VAL A 1 165 ? -11.857 -7.978 10.010 1.00 73.81 165 VAL A O 1
ATOM 1270 N N . GLN A 1 166 ? -12.604 -6.792 11.753 1.00 77.31 166 GLN A N 1
ATOM 1271 C CA . GLN A 1 166 ? -13.863 -6.393 11.108 1.00 77.31 166 GLN A CA 1
ATOM 1272 C C . GLN A 1 166 ? -13.650 -5.563 9.835 1.00 77.31 166 GLN A C 1
ATOM 1274 O O . GLN A 1 166 ? -14.408 -5.699 8.875 1.00 77.31 166 GLN A O 1
ATOM 1279 N N . LEU A 1 167 ? -12.618 -4.720 9.793 1.00 66.62 167 LEU A N 1
ATOM 1280 C CA . LEU A 1 167 ? -12.278 -3.940 8.600 1.00 66.62 167 LEU A CA 1
ATOM 1281 C C . LEU A 1 167 ? -11.745 -4.821 7.475 1.00 66.62 167 LEU A C 1
ATOM 1283 O O . LEU A 1 167 ? -12.178 -4.701 6.327 1.00 66.62 167 LEU A O 1
ATOM 1287 N N . SER A 1 168 ? -10.851 -5.745 7.824 1.00 77.56 168 SER A N 1
ATOM 1288 C CA . SER A 1 168 ? -10.319 -6.737 6.887 1.00 77.56 168 SER A CA 1
ATOM 1289 C C . SER A 1 168 ? -11.445 -7.617 6.334 1.00 77.56 168 SER A C 1
ATOM 1291 O O . SER A 1 168 ? -11.558 -7.809 5.120 1.00 77.56 168 SER A O 1
ATOM 1293 N N . GLN A 1 169 ? -12.367 -8.034 7.205 1.00 82.88 169 GLN A N 1
ATOM 1294 C CA . GLN A 1 169 ? -13.580 -8.756 6.836 1.00 82.88 169 GLN A CA 1
ATOM 1295 C C . GLN A 1 169 ? -14.484 -7.957 5.894 1.00 82.88 169 GLN A C 1
ATOM 1297 O O . GLN A 1 169 ? -14.985 -8.511 4.913 1.00 82.88 169 GLN A O 1
ATOM 1302 N N . ALA A 1 170 ? -14.706 -6.669 6.168 1.00 75.94 170 ALA A N 1
ATOM 1303 C CA . ALA A 1 170 ? -15.548 -5.812 5.339 1.00 75.94 170 ALA A CA 1
ATOM 1304 C C . ALA A 1 170 ? -14.973 -5.663 3.923 1.00 75.94 170 ALA A C 1
ATOM 1306 O O . ALA A 1 170 ? -15.714 -5.773 2.946 1.00 75.94 170 ALA A O 1
ATOM 1307 N N . LYS A 1 171 ? -13.649 -5.500 3.803 1.00 77.38 171 LYS A N 1
ATOM 1308 C CA . LYS A 1 171 ? -12.960 -5.436 2.506 1.00 77.38 171 LYS A CA 1
ATOM 1309 C C . LYS A 1 171 ? -13.047 -6.757 1.742 1.00 77.38 171 LYS A C 1
ATOM 1311 O O . LYS A 1 171 ? -13.396 -6.753 0.565 1.00 77.38 171 LYS A O 1
ATOM 1316 N N . ALA A 1 172 ? -12.789 -7.883 2.409 1.00 76.62 172 ALA A N 1
ATOM 1317 C CA . ALA A 1 172 ? -12.941 -9.209 1.807 1.00 76.62 172 ALA A CA 1
ATOM 1318 C C . ALA A 1 172 ? -14.386 -9.460 1.340 1.00 76.62 172 ALA A C 1
ATOM 1320 O O . ALA A 1 172 ? -14.605 -9.975 0.246 1.00 76.62 172 ALA A O 1
ATOM 1321 N N . SER A 1 173 ? -15.373 -9.019 2.124 1.00 82.81 173 SER A N 1
ATOM 1322 C CA . SER A 1 173 ? -16.795 -9.124 1.778 1.00 82.81 173 SER A CA 1
ATOM 1323 C C . SER A 1 173 ? -17.166 -8.274 0.562 1.00 82.81 173 SER A C 1
ATOM 1325 O O . SER A 1 173 ? -17.949 -8.720 -0.276 1.00 82.81 173 SER A O 1
ATOM 1327 N N . ASP A 1 174 ? -16.613 -7.064 0.438 1.00 77.19 174 ASP A N 1
ATOM 1328 C CA . ASP A 1 174 ? -16.841 -6.209 -0.730 1.00 77.19 174 ASP A CA 1
ATOM 1329 C C . ASP A 1 174 ? -16.268 -6.842 -2.004 1.00 77.19 174 ASP A C 1
ATOM 1331 O O . ASP A 1 174 ? -16.988 -7.001 -2.991 1.00 77.19 174 ASP A O 1
ATOM 1335 N N . ILE A 1 175 ? -15.021 -7.327 -1.954 1.00 71.50 175 ILE A N 1
ATOM 1336 C CA . ILE A 1 175 ? -14.388 -8.018 -3.089 1.00 71.50 175 ILE A CA 1
ATOM 1337 C C . ILE A 1 175 ? -15.162 -9.290 -3.454 1.00 71.50 175 ILE A C 1
ATOM 1339 O O . ILE A 1 175 ? -15.427 -9.542 -4.633 1.00 71.50 175 ILE A O 1
ATOM 1343 N N . LEU A 1 176 ? -15.600 -10.066 -2.461 1.00 80.81 176 LEU A N 1
ATOM 1344 C CA . LEU A 1 176 ? -16.444 -11.242 -2.667 1.00 80.81 176 LEU A CA 1
ATOM 1345 C C . LEU A 1 176 ? -17.753 -10.881 -3.383 1.00 80.81 176 LEU A C 1
ATOM 1347 O O . LEU A 1 176 ? -18.164 -11.566 -4.323 1.00 80.81 176 LEU A O 1
ATOM 1351 N N . ASN A 1 177 ? -18.410 -9.798 -2.964 1.00 87.06 177 ASN A N 1
ATOM 1352 C CA . ASN A 1 177 ? -19.650 -9.328 -3.575 1.00 87.06 177 ASN A CA 1
ATOM 1353 C C . ASN A 1 177 ? -19.429 -8.846 -5.014 1.00 87.06 177 ASN A C 1
ATOM 1355 O O . ASN A 1 177 ? -20.185 -9.242 -5.905 1.00 87.06 177 ASN A O 1
ATOM 1359 N N . GLN A 1 178 ? -18.376 -8.066 -5.267 1.00 77.56 178 GLN A N 1
ATOM 1360 C CA . GLN A 1 178 ? -18.002 -7.631 -6.616 1.00 77.56 178 GLN A CA 1
ATOM 1361 C C . GLN A 1 178 ? -17.697 -8.830 -7.525 1.00 77.56 178 GLN A C 1
ATOM 1363 O O . GLN A 1 178 ? -18.215 -8.918 -8.640 1.00 77.56 178 GLN A O 1
ATOM 1368 N N . THR A 1 179 ? -16.950 -9.814 -7.025 1.00 68.25 179 THR A N 1
ATOM 1369 C CA . THR A 1 179 ? -16.624 -11.048 -7.755 1.00 68.25 179 THR A CA 1
ATOM 1370 C C . THR A 1 179 ? -17.887 -11.838 -8.109 1.00 68.25 179 THR A C 1
ATOM 1372 O O . THR A 1 179 ? -18.062 -12.262 -9.253 1.00 68.25 179 THR A O 1
ATOM 1375 N N . LYS A 1 180 ? -18.835 -11.967 -7.167 1.00 89.94 180 LYS A N 1
ATOM 1376 C CA . LYS A 1 180 ? -20.153 -12.587 -7.407 1.00 89.94 180 LYS A CA 1
ATOM 1377 C C . LYS A 1 180 ? -20.970 -11.843 -8.471 1.00 89.94 180 LYS A C 1
ATOM 1379 O O . LYS A 1 180 ? -21.733 -12.483 -9.195 1.00 89.94 180 LYS A O 1
ATOM 1384 N N . VAL A 1 181 ? -20.842 -10.518 -8.574 1.00 86.88 181 VAL A N 1
ATOM 1385 C CA . VAL A 1 181 ? -21.483 -9.721 -9.637 1.00 86.88 181 VAL A CA 1
ATOM 1386 C C . VAL A 1 181 ? -20.828 -9.999 -10.992 1.00 86.88 181 VAL A C 1
ATOM 1388 O O . VAL A 1 181 ? -21.541 -10.309 -11.948 1.00 86.88 181 VAL A O 1
ATOM 1391 N N . LEU A 1 182 ? -19.495 -9.969 -11.068 1.00 70.00 182 LEU A N 1
ATOM 1392 C CA . LEU A 1 182 ? -18.743 -10.220 -12.305 1.00 70.00 182 LEU A CA 1
ATOM 1393 C C . LEU A 1 182 ? -18.987 -11.630 -12.859 1.00 70.00 182 LEU A C 1
ATOM 1395 O O . LEU A 1 182 ? -19.211 -11.790 -14.059 1.00 70.00 182 LEU A O 1
ATOM 1399 N N . LEU A 1 183 ? -19.052 -12.643 -11.988 1.00 75.94 183 LEU A N 1
ATOM 1400 C CA . LEU A 1 183 ? -19.352 -14.029 -12.369 1.00 75.94 183 LEU A CA 1
ATOM 1401 C C . LEU A 1 183 ? -20.696 -14.197 -13.092 1.00 75.94 183 LEU A C 1
ATOM 1403 O O . LEU A 1 183 ? -20.852 -15.123 -13.886 1.00 75.94 183 LEU A O 1
ATOM 1407 N N . LYS A 1 184 ? -21.669 -13.310 -12.847 1.00 93.69 184 LYS A N 1
ATOM 1408 C CA . LYS A 1 184 ? -22.973 -13.338 -13.537 1.00 93.69 184 LYS A CA 1
ATOM 1409 C C . LYS A 1 184 ? -22.910 -12.765 -14.952 1.00 93.69 184 LYS A C 1
ATOM 1411 O O . LYS A 1 184 ? -23.795 -13.040 -15.756 1.00 93.69 184 LYS A O 1
ATOM 1416 N N . GLN A 1 185 ? -21.916 -11.927 -15.231 1.00 84.94 185 GLN A N 1
ATOM 1417 C CA . GLN A 1 185 ? -21.799 -11.167 -16.476 1.00 84.94 185 GLN A CA 1
ATOM 1418 C C . GLN A 1 185 ? -20.745 -11.753 -17.420 1.00 84.94 185 GLN A C 1
ATOM 1420 O O . GLN A 1 185 ? -20.819 -11.545 -18.634 1.00 84.94 185 GLN A O 1
ATOM 1425 N N . ILE A 1 186 ? -19.770 -12.482 -16.875 1.00 75.00 186 ILE A N 1
ATOM 1426 C CA . ILE A 1 186 ? -18.640 -12.999 -17.633 1.00 75.00 186 ILE A CA 1
ATOM 1427 C C . ILE A 1 186 ? -19.048 -14.141 -18.574 1.00 75.00 186 ILE A C 1
ATOM 1429 O O . ILE A 1 186 ? -19.761 -15.070 -18.198 1.00 75.00 186 ILE A O 1
ATOM 1433 N N . LYS A 1 187 ? -18.578 -14.065 -19.823 1.00 86.31 187 LYS A N 1
ATOM 1434 C CA . LYS A 1 187 ? -18.778 -15.105 -20.849 1.00 86.31 187 LYS A CA 1
ATOM 1435 C C . LYS A 1 187 ? -17.493 -15.851 -21.200 1.00 86.31 187 LYS A C 1
ATOM 1437 O O . LYS A 1 187 ? -17.564 -16.932 -21.773 1.00 86.31 187 LYS A O 1
ATOM 1442 N N . GLU A 1 188 ? -16.342 -15.259 -20.891 1.00 71.38 188 GLU A N 1
ATOM 1443 C CA . GLU A 1 188 ? -15.036 -15.843 -21.177 1.00 71.38 188 GLU A CA 1
ATOM 1444 C C . GLU A 1 188 ? -14.732 -16.932 -20.120 1.00 71.38 188 GLU A C 1
ATOM 1446 O O . GLU A 1 188 ? -14.817 -16.650 -18.919 1.00 71.38 188 GLU A O 1
ATOM 1451 N N . PRO A 1 189 ? -14.473 -18.187 -20.536 1.00 67.44 189 PRO A N 1
ATOM 1452 C CA . PRO A 1 189 ? -14.381 -19.331 -19.628 1.00 67.44 189 PRO A CA 1
ATOM 1453 C C . PRO A 1 189 ? -13.146 -19.321 -18.717 1.00 67.44 189 PRO A C 1
ATOM 1455 O O . PRO A 1 189 ? -13.253 -19.750 -17.569 1.00 67.44 189 PRO A O 1
ATOM 1458 N N . VAL A 1 190 ? -12.001 -18.821 -19.185 1.00 57.19 190 VAL A N 1
ATOM 1459 C CA . VAL A 1 190 ? -10.757 -18.752 -18.401 1.00 57.19 190 VAL A CA 1
ATOM 1460 C C . VAL A 1 190 ? -10.885 -17.720 -17.272 1.00 57.19 190 VAL A C 1
ATOM 1462 O O . VAL A 1 190 ? -10.610 -18.011 -16.113 1.00 57.19 190 VAL A O 1
ATOM 1465 N N . LEU A 1 191 ? -11.393 -16.529 -17.574 1.00 48.81 191 LEU A N 1
ATOM 1466 C CA . LEU A 1 191 ? -11.668 -15.449 -16.636 1.00 48.81 191 LEU A CA 1
ATOM 1467 C C . LEU A 1 191 ? -12.787 -15.831 -15.667 1.00 48.81 191 LEU A C 1
ATOM 1469 O O . LEU A 1 191 ? -12.722 -15.479 -14.491 1.00 48.81 191 LEU A O 1
ATOM 1473 N N . LYS A 1 192 ? -13.784 -16.601 -16.121 1.00 61.81 192 LYS A N 1
ATOM 1474 C CA . LYS A 1 192 ? -14.784 -17.187 -15.224 1.00 61.81 192 LYS A CA 1
ATOM 1475 C C . LYS A 1 192 ? -14.128 -18.102 -14.187 1.00 61.81 192 LYS A C 1
ATOM 1477 O O . LYS A 1 192 ? -14.406 -17.939 -13.004 1.00 61.81 192 LYS A O 1
ATOM 1482 N N . GLN A 1 193 ? -13.239 -19.001 -14.610 1.00 55.19 193 GLN A N 1
ATOM 1483 C CA . GLN A 1 193 ? -12.515 -19.890 -13.699 1.00 55.19 193 GLN A CA 1
ATOM 1484 C C . GLN A 1 193 ? -11.659 -19.098 -12.694 1.00 55.19 193 GLN A C 1
ATOM 1486 O O . GLN A 1 193 ? -11.691 -19.389 -11.501 1.00 55.19 193 GLN A O 1
ATOM 1491 N N . CYS A 1 194 ? -10.964 -18.044 -13.136 1.00 53.69 194 CYS A N 1
ATOM 1492 C CA . CYS A 1 194 ? -10.206 -17.165 -12.237 1.00 53.69 194 CYS A CA 1
ATOM 1493 C C . CYS A 1 194 ? -11.101 -16.468 -11.198 1.00 53.69 194 CYS A C 1
ATOM 1495 O O . CYS A 1 194 ? -10.744 -16.380 -10.024 1.00 53.69 194 CYS A O 1
ATOM 1497 N N . LEU A 1 195 ? -12.275 -15.982 -11.611 1.00 56.88 195 LEU A N 1
ATOM 1498 C CA . LEU A 1 195 ? -13.229 -15.340 -10.706 1.00 56.88 195 LEU A CA 1
ATOM 1499 C C . LEU A 1 195 ? -13.861 -16.337 -9.720 1.00 56.88 195 LEU A C 1
ATOM 1501 O O . LEU A 1 195 ? -14.200 -15.945 -8.607 1.00 56.88 195 LEU A O 1
ATOM 1505 N N . GLU A 1 196 ? -14.011 -17.611 -10.089 1.00 66.19 196 GLU A N 1
ATOM 1506 C CA . GLU A 1 196 ? -14.467 -18.665 -9.171 1.00 66.19 196 GLU A CA 1
ATOM 1507 C C . GLU A 1 196 ? -13.428 -18.935 -8.078 1.00 66.19 196 GLU A C 1
ATOM 1509 O O . GLU A 1 196 ? -13.785 -18.915 -6.904 1.00 66.19 196 GLU A O 1
ATOM 1514 N N . VAL A 1 197 ? -12.145 -19.055 -8.440 1.00 68.31 197 VAL A N 1
ATOM 1515 C CA . VAL A 1 197 ? -11.043 -19.175 -7.466 1.00 68.31 197 VAL A CA 1
ATOM 1516 C C . VAL A 1 197 ? -10.983 -17.948 -6.552 1.00 68.31 197 VAL A C 1
ATOM 1518 O O . VAL A 1 197 ? -10.910 -18.077 -5.334 1.00 68.31 197 VAL A O 1
ATOM 1521 N N . CYS A 1 198 ? -11.084 -16.745 -7.126 1.00 60.09 198 CYS A N 1
ATOM 1522 C CA . CYS A 1 198 ? -11.114 -15.496 -6.366 1.00 60.09 198 CYS A CA 1
ATOM 1523 C C . CYS A 1 198 ? -12.279 -15.472 -5.363 1.00 60.09 198 CYS A C 1
ATOM 1525 O O . CYS A 1 198 ? -12.090 -15.171 -4.185 1.00 60.09 198 CYS A O 1
ATOM 1527 N N . ARG A 1 199 ? -13.486 -15.846 -5.807 1.00 83.81 199 ARG A N 1
ATOM 1528 C CA . ARG A 1 199 ? -14.671 -15.940 -4.947 1.00 83.81 199 ARG A CA 1
ATOM 1529 C C . ARG A 1 199 ? -14.417 -16.893 -3.785 1.00 83.81 199 ARG A C 1
ATOM 1531 O O . ARG A 1 199 ? -14.705 -16.519 -2.655 1.00 83.81 199 ARG A O 1
ATOM 1538 N N . ASP A 1 200 ? -13.914 -18.090 -4.060 1.00 71.81 200 ASP A N 1
ATOM 1539 C CA . ASP A 1 200 ? -13.740 -19.125 -3.041 1.00 71.81 200 ASP A CA 1
ATOM 1540 C C . ASP A 1 200 ? -12.677 -18.706 -2.010 1.00 71.81 200 ASP A C 1
ATOM 1542 O O . ASP A 1 200 ? -12.896 -18.853 -0.807 1.00 71.81 200 ASP A O 1
ATOM 1546 N N . ASN A 1 201 ? -11.597 -18.052 -2.453 1.00 69.94 201 ASN A N 1
ATOM 1547 C CA . ASN A 1 201 ? -10.581 -17.481 -1.566 1.00 69.94 201 ASN A CA 1
ATOM 1548 C C . ASN A 1 201 ? -11.144 -16.380 -0.655 1.00 69.94 201 ASN A C 1
ATOM 1550 O O . ASN A 1 201 ? -10.869 -16.367 0.545 1.00 69.94 201 ASN A O 1
ATOM 1554 N N . TYR A 1 202 ? -11.949 -15.455 -1.189 1.00 79.06 202 TYR A N 1
ATOM 1555 C CA . TYR A 1 202 ? -12.528 -14.383 -0.372 1.00 79.06 202 TYR A CA 1
ATOM 1556 C C . TYR A 1 202 ? -13.682 -14.856 0.520 1.00 79.06 202 TYR A C 1
ATOM 1558 O O . TYR A 1 202 ? -13.853 -14.314 1.610 1.00 79.06 202 TYR A O 1
ATOM 1566 N N . ASP A 1 203 ? -14.446 -15.871 0.111 1.00 86.31 203 ASP A N 1
ATOM 1567 C CA . ASP A 1 203 ? -15.450 -16.522 0.965 1.00 86.31 203 ASP A CA 1
ATOM 1568 C C . ASP A 1 203 ? -14.770 -17.186 2.172 1.00 86.31 203 ASP A C 1
ATOM 1570 O O . ASP A 1 203 ? -15.164 -16.965 3.321 1.00 86.31 203 ASP A O 1
ATOM 1574 N N . MET A 1 204 ? -13.658 -17.880 1.915 1.00 80.19 204 MET A N 1
ATOM 1575 C CA . MET A 1 204 ? -12.799 -18.459 2.942 1.00 80.19 204 MET A CA 1
ATOM 1576 C C . MET A 1 204 ? -12.199 -17.382 3.858 1.00 80.19 204 MET A C 1
ATOM 1578 O O . MET A 1 204 ? -12.271 -17.498 5.079 1.00 80.19 204 MET A O 1
ATOM 1582 N N . ALA A 1 205 ? -11.669 -16.286 3.307 1.00 74.25 205 ALA A N 1
ATOM 1583 C CA . ALA A 1 205 ? -11.139 -15.179 4.106 1.00 74.25 205 ALA A CA 1
ATOM 1584 C C . ALA A 1 205 ? -12.206 -14.567 5.034 1.00 74.25 205 ALA A C 1
ATOM 1586 O O . ALA A 1 205 ? -11.949 -14.335 6.215 1.00 74.25 205 ALA A O 1
ATOM 1587 N N . VAL A 1 206 ? -13.430 -14.349 4.536 1.00 83.25 206 VAL A N 1
ATOM 1588 C CA . VAL A 1 206 ? -14.551 -13.848 5.352 1.00 83.25 206 VAL A CA 1
ATOM 1589 C C . VAL A 1 206 ? -14.897 -14.814 6.489 1.00 83.25 206 VAL A C 1
ATOM 1591 O O . VAL A 1 206 ? -15.181 -14.361 7.605 1.00 83.25 206 VAL A O 1
ATOM 1594 N N . PHE A 1 207 ? -14.852 -16.125 6.237 1.00 86.00 207 PHE A N 1
ATOM 1595 C CA . PHE A 1 207 ? -15.023 -17.143 7.273 1.00 86.00 207 PHE A CA 1
ATOM 1596 C C . PHE A 1 207 ? -13.942 -17.026 8.358 1.00 86.00 207 PHE A C 1
ATOM 1598 O O . PHE A 1 207 ? -14.278 -16.910 9.537 1.00 86.00 207 PHE A O 1
ATOM 1605 N N . TRP A 1 208 ? -12.668 -16.957 7.974 1.00 79.56 208 TRP A N 1
ATOM 1606 C CA . TRP A 1 208 ? -11.548 -16.866 8.916 1.00 79.56 208 TRP A CA 1
ATOM 1607 C C . TRP A 1 208 ? -11.548 -15.586 9.745 1.00 79.56 208 TRP A C 1
ATOM 1609 O O . TRP A 1 208 ? -11.313 -15.633 10.951 1.00 79.56 208 TRP A O 1
ATOM 1619 N N . TYR A 1 209 ? -11.890 -14.444 9.145 1.00 83.25 209 TYR A N 1
ATOM 1620 C CA . TYR A 1 209 ? -12.068 -13.213 9.914 1.00 83.25 209 TYR A CA 1
ATOM 1621 C C . TYR A 1 209 ? -13.234 -13.323 10.902 1.00 83.25 209 TYR A C 1
ATOM 1623 O O . TYR A 1 209 ? -13.132 -12.847 12.032 1.00 83.25 209 TYR A O 1
ATOM 1631 N N . SER A 1 210 ? -14.324 -13.995 10.517 1.00 87.69 210 SER A N 1
ATOM 1632 C CA . SER A 1 210 ? -15.438 -14.259 11.436 1.00 87.69 210 SER A CA 1
ATOM 1633 C C . SER A 1 210 ? -15.009 -15.133 12.614 1.00 87.69 210 SER A C 1
ATOM 1635 O O . SER A 1 210 ? -15.482 -14.917 13.727 1.00 87.69 210 SER A O 1
ATOM 1637 N N . ASP A 1 211 ? -14.136 -16.114 12.381 1.00 85.94 211 ASP A N 1
ATOM 1638 C CA . ASP A 1 211 ? -13.629 -17.003 13.427 1.00 85.94 211 ASP A CA 1
ATOM 1639 C C . ASP A 1 211 ? -12.623 -16.295 14.342 1.00 85.94 211 ASP A C 1
ATOM 1641 O O . ASP A 1 211 ? -12.768 -16.332 15.562 1.00 85.94 211 ASP A O 1
ATOM 1645 N N . SER A 1 212 ? -11.704 -15.517 13.766 1.00 79.56 212 SER A N 1
ATOM 1646 C CA . SER A 1 212 ? -10.775 -14.650 14.501 1.00 79.56 212 SER A CA 1
ATOM 1647 C C . SER A 1 212 ? -11.505 -13.692 15.451 1.00 79.56 212 SER A C 1
ATOM 1649 O O . SER A 1 212 ? -11.113 -13.547 16.608 1.00 79.56 212 SER A O 1
ATOM 1651 N N . ILE A 1 213 ? -12.641 -13.114 15.031 1.00 84.75 213 ILE A N 1
ATOM 1652 C CA . ILE A 1 213 ? -13.480 -12.284 15.914 1.00 84.75 213 ILE A CA 1
ATOM 1653 C C . ILE A 1 213 ? -13.970 -13.066 17.141 1.00 84.75 213 ILE A C 1
ATOM 1655 O O . ILE A 1 213 ? -14.023 -12.487 18.226 1.00 84.75 213 ILE A O 1
ATOM 1659 N N . LYS A 1 214 ? -14.298 -14.360 17.014 1.00 90.00 214 LYS A N 1
ATOM 1660 C CA . LYS A 1 214 ? -14.725 -15.187 18.157 1.00 90.00 214 LYS A CA 1
ATOM 1661 C C . LYS A 1 214 ? -13.581 -15.425 19.139 1.00 90.00 214 LYS A C 1
ATOM 1663 O O . LYS A 1 214 ? -13.806 -15.332 20.344 1.00 90.00 214 LYS A O 1
ATOM 1668 N N . TYR A 1 215 ? -12.372 -15.688 18.645 1.00 83.00 215 TYR A N 1
ATOM 1669 C CA . TYR A 1 215 ? -11.185 -15.845 19.493 1.00 83.00 215 TYR A CA 1
ATOM 1670 C C . TYR A 1 215 ? -10.839 -14.538 20.210 1.00 83.00 215 TYR A C 1
ATOM 1672 O O . TYR A 1 215 ? -10.680 -14.520 21.431 1.00 83.00 215 TYR A O 1
ATOM 1680 N N 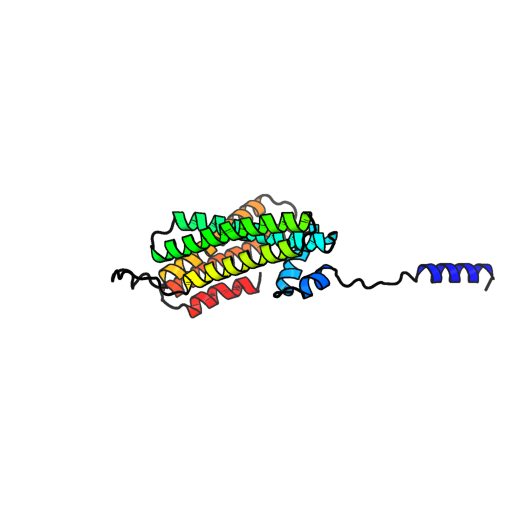. ILE A 1 216 ? -10.895 -13.407 19.498 1.00 74.81 216 ILE A N 1
ATOM 1681 C CA . ILE A 1 216 ? -10.768 -12.075 20.104 1.00 74.81 216 ILE A CA 1
ATOM 1682 C C . ILE A 1 216 ? -11.839 -11.881 21.182 1.00 74.81 216 ILE A C 1
ATOM 1684 O O . ILE A 1 216 ? -11.536 -11.422 22.283 1.00 74.81 216 ILE A O 1
ATOM 1688 N N . ASP A 1 217 ? -13.086 -12.278 20.916 1.00 82.94 217 ASP A N 1
ATOM 1689 C CA . ASP A 1 217 ? -14.184 -12.234 21.883 1.00 82.94 217 ASP A CA 1
ATOM 1690 C C . ASP A 1 217 ? -13.984 -13.136 23.104 1.00 82.94 217 ASP A C 1
ATOM 1692 O O . ASP A 1 217 ? -14.479 -12.802 24.186 1.00 82.94 217 ASP A O 1
ATOM 1696 N N . ALA A 1 218 ? -13.225 -14.218 22.971 1.00 85.81 218 ALA A N 1
ATOM 1697 C CA . ALA A 1 218 ? -12.803 -15.072 24.075 1.00 85.81 218 ALA A CA 1
ATOM 1698 C C . ALA A 1 218 ? -11.566 -14.527 24.819 1.00 85.81 218 ALA A C 1
ATOM 1700 O O . ALA A 1 218 ? -11.306 -14.938 25.947 1.00 85.81 218 ALA A O 1
ATOM 1701 N N . GLY A 1 219 ? -10.857 -13.550 24.241 1.00 77.88 219 GLY A N 1
ATOM 1702 C CA . GLY A 1 219 ? -9.576 -13.048 24.751 1.00 77.88 219 GLY A CA 1
ATOM 1703 C C . GLY A 1 219 ? -8.373 -13.901 24.336 1.00 77.88 219 GLY A C 1
ATOM 1704 O O . GLY A 1 219 ? -7.302 -13.737 24.914 1.00 77.88 219 GLY A O 1
ATOM 1705 N N . ASP A 1 220 ? -8.556 -14.785 23.356 1.00 83.19 220 ASP A N 1
ATOM 1706 C CA . ASP A 1 220 ? -7.534 -15.669 22.805 1.00 83.19 220 ASP A CA 1
ATOM 1707 C C . ASP A 1 220 ? -6.905 -15.028 21.559 1.00 83.19 220 ASP A C 1
ATOM 1709 O O . ASP A 1 220 ? -7.445 -15.080 20.454 1.00 83.19 220 ASP A O 1
ATOM 1713 N N . PHE A 1 221 ? -5.805 -14.305 21.752 1.00 73.69 221 PHE A N 1
ATOM 1714 C CA . PHE A 1 221 ? -5.176 -13.535 20.675 1.00 73.69 221 PHE A CA 1
ATOM 1715 C C . PHE A 1 221 ? -4.253 -14.382 19.788 1.00 73.69 221 PHE A C 1
ATOM 1717 O O . PHE A 1 221 ? -4.054 -14.037 18.620 1.00 73.69 221 PHE A O 1
ATOM 1724 N N . ASP A 1 222 ? -3.729 -15.492 20.308 1.00 72.25 222 ASP A N 1
ATOM 1725 C CA . ASP A 1 222 ? -2.838 -16.386 19.564 1.00 72.25 222 ASP A CA 1
ATOM 1726 C C . ASP A 1 222 ? -3.640 -17.184 18.525 1.00 72.25 222 ASP A C 1
ATOM 1728 O O . ASP A 1 222 ? -3.270 -17.233 17.343 1.00 72.25 222 ASP A O 1
ATOM 1732 N N . ASP A 1 223 ? -4.810 -17.698 18.916 1.00 75.25 223 ASP A N 1
ATOM 1733 C CA . ASP A 1 223 ? -5.729 -18.377 17.996 1.00 75.25 223 ASP A CA 1
ATOM 1734 C C . ASP A 1 223 ? -6.387 -17.395 17.013 1.00 75.25 223 ASP A C 1
ATOM 1736 O O . ASP A 1 223 ? -6.578 -17.708 15.829 1.00 75.25 223 ASP A O 1
ATOM 1740 N N . ALA A 1 224 ? -6.661 -16.160 17.454 1.00 70.75 224 ALA A N 1
ATOM 1741 C CA . ALA A 1 224 ? -7.138 -15.095 16.573 1.00 70.75 224 ALA A CA 1
ATOM 1742 C C . ALA A 1 224 ? -6.137 -14.769 15.457 1.00 70.75 224 ALA A C 1
ATOM 1744 O O . ALA A 1 224 ? -6.545 -14.577 14.307 1.00 70.75 224 ALA A O 1
ATOM 1745 N N . THR A 1 225 ? -4.844 -14.727 15.792 1.00 70.25 225 THR A N 1
ATOM 1746 C CA . THR A 1 225 ? -3.755 -14.462 14.844 1.00 70.25 225 THR A CA 1
ATOM 1747 C C . THR A 1 225 ? -3.586 -15.631 13.880 1.00 70.25 225 THR A C 1
ATOM 1749 O O . THR A 1 225 ? -3.570 -15.426 12.663 1.00 70.25 225 THR A O 1
ATOM 1752 N N . SER A 1 226 ? -3.558 -16.858 14.410 1.00 72.25 226 SER A N 1
ATOM 1753 C CA . SER A 1 226 ? -3.451 -18.101 13.631 1.00 72.25 226 SER A CA 1
ATOM 1754 C C . SER A 1 226 ? -4.584 -18.249 12.612 1.00 72.25 226 SER A C 1
ATOM 1756 O O . SER A 1 226 ? -4.362 -18.663 11.475 1.00 72.25 226 SER A O 1
ATOM 1758 N N . SER A 1 227 ? -5.795 -17.827 12.983 1.00 65.62 227 SER A N 1
ATOM 1759 C CA . SER A 1 227 ? -6.957 -17.833 12.087 1.00 65.62 227 SER A CA 1
ATOM 1760 C C . SER A 1 227 ? -6.795 -16.878 10.899 1.00 65.62 227 SER A C 1
ATOM 1762 O O . SER A 1 227 ? -7.304 -17.150 9.818 1.00 65.62 227 SER A O 1
ATOM 1764 N N . THR A 1 228 ? -6.083 -15.759 11.068 1.00 63.84 228 THR A N 1
ATOM 1765 C CA . THR A 1 228 ? -5.885 -14.755 10.003 1.00 63.84 228 THR A CA 1
ATOM 1766 C C . THR A 1 228 ? -4.634 -14.966 9.151 1.00 63.84 228 THR A C 1
ATOM 1768 O O . THR A 1 228 ? -4.571 -14.436 8.044 1.00 63.84 228 THR A O 1
ATOM 1771 N N . SER A 1 229 ? -3.650 -15.735 9.629 1.00 54.50 229 SER A N 1
ATOM 1772 C CA . SER A 1 229 ? -2.364 -15.941 8.948 1.00 54.50 229 SER A CA 1
ATOM 1773 C C . SER A 1 229 ? -2.381 -17.069 7.912 1.00 54.50 229 SER A C 1
ATOM 1775 O O . SER A 1 229 ? -1.646 -16.997 6.929 1.00 54.50 229 SER A O 1
ATOM 1777 N N . GLY A 1 230 ? -3.248 -18.075 8.074 1.00 53.09 230 GLY A N 1
ATOM 1778 C CA . GLY A 1 230 ? -3.408 -19.170 7.106 1.00 53.09 230 GLY A CA 1
ATOM 1779 C C . GLY A 1 230 ? -3.727 -18.699 5.673 1.00 53.09 230 GLY A C 1
ATOM 1780 O O . GLY A 1 230 ? -3.016 -19.084 4.752 1.00 53.09 230 GLY A O 1
ATOM 1781 N N . PRO A 1 231 ? -4.721 -17.815 5.457 1.00 43.62 231 PRO A N 1
ATOM 1782 C CA . PRO A 1 231 ? -5.126 -17.394 4.110 1.00 43.62 231 PRO A CA 1
ATOM 1783 C C . PRO A 1 231 ? -4.147 -16.451 3.398 1.00 43.62 231 PRO A C 1
ATOM 1785 O O . PRO A 1 231 ? -4.131 -16.415 2.174 1.00 43.62 231 PRO A O 1
ATOM 1788 N N . MET A 1 232 ? -3.351 -15.661 4.133 1.00 37.94 232 MET A N 1
ATOM 1789 C CA . MET A 1 232 ? -2.389 -14.717 3.532 1.00 37.94 232 MET A CA 1
ATOM 1790 C C . MET A 1 232 ? -1.141 -15.408 2.973 1.00 37.94 232 MET A C 1
ATOM 1792 O O . MET A 1 232 ? -0.481 -14.833 2.116 1.00 37.94 232 MET A O 1
ATOM 1796 N N . ASN A 1 233 ? -0.835 -16.625 3.429 1.00 36.94 233 ASN A N 1
ATOM 1797 C CA . ASN A 1 233 ? 0.288 -17.413 2.915 1.00 36.94 233 ASN A CA 1
ATOM 1798 C C . ASN A 1 233 ? -0.054 -18.184 1.627 1.00 36.94 233 ASN A C 1
ATOM 1800 O O . ASN A 1 233 ? 0.861 -18.607 0.923 1.00 36.94 233 ASN A O 1
ATOM 1804 N N . ASP A 1 234 ? -1.346 -18.325 1.312 1.00 33.03 234 ASP A N 1
ATOM 1805 C CA . ASP A 1 234 ? -1.860 -19.064 0.149 1.00 33.03 234 ASP A CA 1
ATOM 1806 C C . ASP A 1 234 ? -2.426 -18.142 -0.963 1.00 33.03 234 ASP A C 1
ATOM 1808 O O . ASP A 1 234 ? -2.962 -18.628 -1.964 1.00 33.03 234 ASP A O 1
ATOM 1812 N N . LEU A 1 235 ? -2.306 -16.814 -0.797 1.00 35.47 235 LEU A N 1
ATOM 1813 C CA . LEU A 1 235 ? -2.653 -15.764 -1.775 1.00 35.47 235 LEU A CA 1
ATOM 1814 C C . LEU A 1 235 ? -1.401 -15.163 -2.439 1.00 35.47 235 LEU A C 1
ATOM 1816 O O . LEU A 1 235 ? -1.458 -14.901 -3.662 1.00 35.47 235 LEU A O 1
#